Protein AF-A0A6B2LFD6-F1 (afdb_monomer_lite)

pLDDT: mean 88.63, std 10.97, range [34.97, 98.62]

Secondary structure (DSSP, 8-state):
-----EEEEEETTS-EEEEE--TT-BHHHHHHHHHHHH---GGG-EEEETTEEE-GGGTTSBTTTTT--TT-EEEEE-TT-----SEEEEEEE-SGGGG-EEEETTEEEEHHHHHHHHHHHHHHHS-TT-EEEEEEESSSEEES-SS-EE--HHHHHHHHHHHHT----SS--HHHHHHHHHHH-TT--EEEEEESS--TTHHHHHHHHHH-TT-EEEEEEES--HHHHHHHHHHHHHHT--EEEE-THHHH-TT-

Radius of gyration: 18.7 Å; chains: 1; bounding box: 56×37×51 Å

Foldseek 3Di:
DPPFFWEWEAEQLRDIDTHGDDQQQFQLNVLVVCCVVQVQHSLLWFKAFQLRTDDPVRRGPGCVNVVNGTPFYIYTYQQQGDDDDLEEEEEEEQAPQQQDWDDRPHDIDGNLRVVLVSVLSVLVPDDQSHWYWYWYDAVHIDTLDLEIGGSDPVSSVSVSVVSVPRHRDHHAAVLRRLVSVCNSPVPAQEYEYEDQFAHPCLPSLVVSCVVCLRHAYAYEHEVHDPVRLVSSCVSNVSNVHHYGYDDSVVSNDRPD

InterPro domains:
  IPR000626 Ubiquitin-like domain [PF00240] (7-76)
  IPR000626 Ubiquitin-like domain [PS50053] (7-77)
  IPR000626 Ubiquitin-like domain [SM00213] (5-79)
  IPR002035 von Willebrand factor, type A [PF13768] (113-244)
  IPR002035 von Willebrand factor, type A [PS50234] (87-256)
  IPR002035 von Willebrand factor, type A [SM00327] (85-255)
  IPR029071 Ubiquitin-like domain superfamily [SSF54236] (6-77)
  IPR036465 von Willebrand factor A-like domain superfamily [G3DSA:3.40.50.410] (85-253)
  IPR036465 von Willebrand factor A-like domain superfamily [SSF53300] (88-245)

Organism: NCBI:txid1963864

Structure (mmCIF, N/CA/C/O backbone):
data_AF-A0A6B2LFD6-F1
#
_entry.id   AF-A0A6B2LFD6-F1
#
loop_
_atom_site.group_PDB
_atom_site.id
_atom_site.type_symbol
_atom_site.label_atom_id
_atom_site.label_alt_id
_atom_site.label_comp_id
_atom_site.label_asym_id
_atom_site.label_entity_id
_atom_site.label_seq_id
_atom_site.pdbx_PDB_ins_code
_atom_site.Cartn_x
_atom_site.Cartn_y
_atom_site.Cartn_z
_atom_site.occupancy
_atom_site.B_iso_or_equiv
_atom_site.auth_seq_id
_atom_site.auth_comp_id
_atom_site.auth_asym_id
_atom_site.auth_atom_id
_atom_site.pdbx_PDB_model_num
ATOM 1 N N . MET A 1 1 ? -38.800 -5.984 18.201 1.00 41.97 1 MET A N 1
ATOM 2 C CA . MET A 1 1 ? -37.489 -6.343 17.626 1.00 41.97 1 MET A CA 1
ATOM 3 C C . MET A 1 1 ? -36.517 -5.257 18.039 1.00 41.97 1 MET A C 1
ATOM 5 O O . MET A 1 1 ? -36.787 -4.105 17.730 1.00 41.97 1 MET A O 1
ATOM 9 N N . SER A 1 2 ? -35.486 -5.568 18.823 1.00 52.91 2 SER A N 1
ATOM 10 C CA . SER A 1 2 ? -34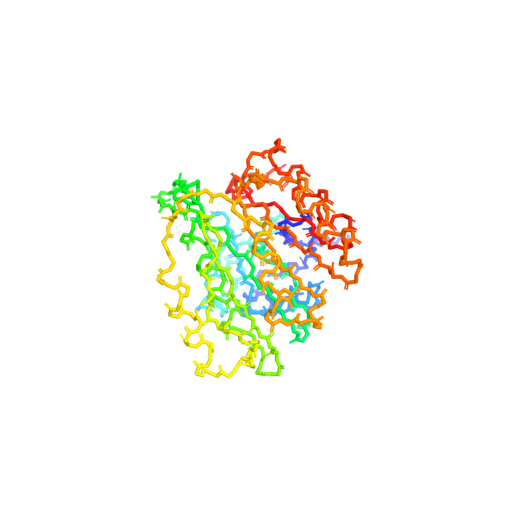.438 -4.587 19.123 1.00 52.91 2 SER A CA 1
ATOM 11 C C . SER A 1 2 ? -33.719 -4.249 17.820 1.00 52.91 2 SER A C 1
ATOM 13 O O . SER A 1 2 ? -33.265 -5.172 17.146 1.00 52.91 2 SER A O 1
ATOM 15 N N . GLU A 1 3 ? -33.642 -2.970 17.445 1.00 59.09 3 GLU A N 1
ATOM 16 C CA . GLU A 1 3 ? -32.763 -2.553 16.350 1.00 59.09 3 GLU A CA 1
ATOM 17 C C . GLU A 1 3 ? -31.349 -3.061 16.650 1.00 59.09 3 GLU A C 1
ATOM 19 O O . GLU A 1 3 ? -30.787 -2.756 17.707 1.00 59.09 3 GLU A O 1
ATOM 24 N N . GLU A 1 4 ? -30.778 -3.853 15.743 1.00 70.06 4 GLU A N 1
ATOM 25 C CA . GLU A 1 4 ? -29.368 -4.207 15.832 1.00 70.06 4 GLU A CA 1
ATOM 26 C C . GLU A 1 4 ? -28.552 -2.916 15.791 1.00 70.06 4 GLU A C 1
ATOM 28 O O . GLU A 1 4 ? -28.560 -2.159 14.817 1.00 70.06 4 GLU A O 1
ATOM 33 N N . SER A 1 5 ? -27.861 -2.637 16.892 1.00 89.31 5 SER A N 1
ATOM 34 C CA . SER A 1 5 ? -26.880 -1.565 16.924 1.00 89.31 5 SER A CA 1
ATOM 35 C C . SER A 1 5 ? -25.693 -2.023 16.085 1.00 89.31 5 SER A C 1
ATOM 37 O O . SER A 1 5 ? -25.133 -3.079 16.358 1.00 89.31 5 SER A O 1
ATOM 39 N N . ILE A 1 6 ? -25.316 -1.252 15.067 1.00 93.69 6 ILE A N 1
ATOM 40 C CA . ILE A 1 6 ? -24.195 -1.563 14.167 1.00 93.69 6 ILE A CA 1
ATOM 41 C C . ILE A 1 6 ? -23.222 -0.392 14.092 1.00 93.69 6 ILE A C 1
ATOM 43 O O . ILE A 1 6 ? -23.628 0.748 14.288 1.00 93.69 6 ILE A O 1
ATOM 47 N N . VAL A 1 7 ? -21.961 -0.652 13.774 1.00 94.56 7 VAL A N 1
ATOM 48 C CA . VAL A 1 7 ? -21.001 0.352 13.293 1.00 94.56 7 VAL A CA 1
ATOM 49 C C . VAL A 1 7 ? -20.585 0.001 11.872 1.00 94.56 7 VAL A C 1
ATOM 51 O O . VAL A 1 7 ? -20.530 -1.174 11.500 1.00 94.56 7 VAL A O 1
ATOM 54 N N . PHE A 1 8 ? -20.321 1.025 11.069 1.00 93.56 8 PHE A N 1
ATOM 55 C CA . PHE A 1 8 ? -19.884 0.873 9.688 1.00 93.56 8 PHE A CA 1
ATOM 56 C C . PHE A 1 8 ? -18.369 1.023 9.628 1.00 93.56 8 PHE A C 1
ATOM 58 O O . PHE A 1 8 ? -17.841 2.050 10.047 1.00 93.56 8 PHE A O 1
ATOM 65 N N . VAL A 1 9 ? -17.672 0.021 9.102 1.00 93.12 9 VAL A N 1
ATOM 66 C CA . VAL A 1 9 ? -16.240 0.112 8.805 1.00 93.12 9 VAL A CA 1
ATOM 67 C C . VAL A 1 9 ? -16.081 0.324 7.306 1.00 93.12 9 VAL A C 1
ATOM 69 O O . VAL A 1 9 ? -16.323 -0.589 6.520 1.00 93.12 9 VAL A O 1
ATOM 72 N N . LYS A 1 10 ? -15.728 1.548 6.914 1.00 88.94 10 LYS A N 1
ATOM 73 C CA . LYS A 1 10 ? -15.579 1.968 5.515 1.00 88.94 10 LYS A CA 1
ATOM 74 C C . LYS A 1 10 ? -14.128 1.807 5.067 1.00 88.94 10 LYS A C 1
ATOM 76 O O . LYS A 1 10 ? -13.224 2.277 5.756 1.00 88.94 10 LYS A O 1
ATOM 81 N N . GLN A 1 11 ? -13.912 1.161 3.927 1.00 84.56 11 GLN A N 1
ATOM 82 C CA . GLN A 1 11 ? -12.595 0.965 3.317 1.00 84.56 11 GLN A CA 1
ATOM 83 C C . GLN A 1 11 ? -12.374 1.921 2.136 1.00 84.56 11 GLN A C 1
ATOM 85 O O . GLN A 1 11 ? -13.305 2.540 1.625 1.00 84.56 11 GLN A O 1
ATOM 90 N N . LEU A 1 12 ? -11.122 2.027 1.683 1.00 75.38 12 LEU A N 1
ATOM 91 C CA . LEU A 1 12 ? -10.718 2.936 0.599 1.00 75.38 12 LEU A CA 1
ATOM 92 C C . LEU A 1 12 ? -11.129 2.486 -0.806 1.00 75.38 12 LEU A C 1
ATOM 94 O O . LEU A 1 12 ? -11.127 3.287 -1.735 1.00 75.38 12 LEU A O 1
ATOM 98 N N . ASP A 1 13 ? -11.483 1.216 -0.968 1.00 72.69 13 ASP A N 1
ATOM 99 C CA . ASP A 1 13 ? -12.055 0.683 -2.207 1.00 72.69 13 ASP A CA 1
ATOM 100 C C . ASP A 1 13 ? -13.575 0.924 -2.314 1.00 72.69 13 ASP A C 1
ATOM 102 O O . ASP A 1 13 ? -14.215 0.458 -3.252 1.00 72.69 13 ASP A O 1
ATOM 106 N N . GLY A 1 14 ? -14.162 1.645 -1.350 1.00 76.44 14 GLY A N 1
ATOM 107 C CA . GLY A 1 14 ? -15.596 1.919 -1.270 1.00 76.44 14 GLY A CA 1
ATOM 108 C C . GLY A 1 14 ? -16.410 0.816 -0.587 1.00 76.44 14 GLY A C 1
ATOM 109 O O . GLY A 1 14 ? -17.601 1.007 -0.331 1.00 76.44 14 GLY A O 1
ATOM 110 N N . SER A 1 15 ? -15.802 -0.322 -0.238 1.00 83.88 15 SER A N 1
ATOM 111 C CA . SER A 1 15 ? -16.498 -1.375 0.501 1.00 83.88 15 SER A CA 1
ATOM 112 C C . SER A 1 15 ? -16.803 -0.946 1.943 1.00 83.88 15 SER A C 1
ATOM 114 O O . SER A 1 15 ? -16.075 -0.173 2.570 1.00 83.88 15 SER A O 1
ATOM 116 N N . THR A 1 16 ? -17.922 -1.438 2.483 1.00 89.19 16 THR A N 1
ATOM 117 C CA . THR A 1 16 ? -18.348 -1.157 3.861 1.00 89.19 16 THR A CA 1
ATOM 118 C C . THR A 1 16 ? -18.698 -2.452 4.581 1.00 89.19 16 THR A C 1
ATOM 120 O O . THR A 1 16 ? -19.648 -3.141 4.210 1.00 89.19 16 THR A O 1
ATOM 123 N N . ALA A 1 17 ? -17.965 -2.749 5.649 1.00 91.81 17 ALA A N 1
ATOM 124 C CA . ALA A 1 17 ? -18.254 -3.840 6.567 1.00 91.81 17 ALA A CA 1
ATOM 125 C C . ALA A 1 17 ? -19.233 -3.370 7.658 1.00 91.81 17 ALA A C 1
ATOM 127 O O . ALA A 1 17 ? -19.099 -2.274 8.209 1.00 91.81 17 ALA A O 1
ATOM 128 N N . LYS A 1 18 ? -20.243 -4.191 7.965 1.00 94.56 18 LYS A N 1
ATOM 129 C CA . LYS A 1 18 ? -21.224 -3.921 9.028 1.00 94.56 18 LYS A CA 1
ATOM 130 C C . LYS A 1 18 ? -20.878 -4.781 10.235 1.00 94.56 18 LYS A C 1
ATOM 132 O O . LYS A 1 18 ? -20.889 -6.007 10.143 1.00 94.56 18 LYS A O 1
ATOM 137 N N . ILE A 1 19 ? -20.590 -4.140 11.362 1.00 94.69 19 ILE A N 1
ATOM 138 C CA . ILE A 1 19 ? -20.171 -4.827 12.585 1.00 94.69 19 ILE A CA 1
ATOM 139 C C . ILE A 1 19 ? -21.199 -4.588 13.680 1.00 94.69 19 ILE A C 1
ATOM 141 O O . ILE A 1 19 ? -21.556 -3.444 13.961 1.00 94.69 19 ILE A O 1
ATOM 145 N N . SER A 1 20 ? -21.664 -5.666 14.314 1.00 93.88 20 SER A N 1
ATOM 146 C CA . SER A 1 20 ? -22.556 -5.589 15.470 1.00 93.88 20 SER A CA 1
ATOM 147 C C . SER A 1 20 ? -21.893 -4.807 16.602 1.00 93.88 20 SER A C 1
ATOM 149 O O . SER A 1 20 ? -20.792 -5.121 17.052 1.00 93.88 20 SER A O 1
ATOM 151 N N . TYR A 1 21 ? -22.578 -3.774 17.072 1.00 93.00 21 TYR A N 1
ATOM 152 C CA . TYR A 1 21 ? -22.107 -2.882 18.114 1.00 93.00 21 TYR A CA 1
ATOM 153 C C . TYR A 1 21 ? -22.510 -3.384 19.496 1.00 93.00 21 TYR A C 1
ATOM 155 O O . TYR A 1 21 ? -23.669 -3.701 19.764 1.00 93.00 21 TYR A O 1
ATOM 163 N N . SER A 1 22 ? -21.552 -3.331 20.414 1.00 92.94 22 SER A N 1
ATOM 164 C CA . SER A 1 22 ? -21.788 -3.400 21.850 1.00 92.94 22 SER A CA 1
ATOM 165 C C . SER A 1 22 ? -20.949 -2.327 22.527 1.00 92.94 22 SER A C 1
ATOM 167 O O . SER A 1 22 ? -19.755 -2.217 22.257 1.00 92.94 22 SER A O 1
ATOM 169 N N . ALA A 1 23 ? -21.543 -1.573 23.454 1.00 92.00 23 ALA A N 1
ATOM 170 C CA . ALA A 1 23 ? -20.835 -0.541 24.215 1.00 92.00 23 ALA A CA 1
ATOM 171 C C . ALA A 1 23 ? -19.597 -1.088 24.953 1.00 92.00 23 ALA A C 1
ATOM 173 O O . ALA A 1 23 ? -18.636 -0.355 25.164 1.00 92.00 23 ALA A O 1
ATOM 174 N N . LYS A 1 24 ? -19.617 -2.381 25.317 1.00 95.06 24 LYS A N 1
ATOM 175 C CA . LYS A 1 24 ? -18.530 -3.084 26.017 1.00 95.06 24 LYS A CA 1
ATOM 176 C C . LYS A 1 24 ? -17.511 -3.744 25.082 1.00 95.06 24 LYS A C 1
ATOM 178 O O . LYS A 1 24 ? -16.505 -4.243 25.575 1.00 95.06 24 LYS A O 1
ATOM 183 N N . MET A 1 25 ? -17.764 -3.791 23.770 1.00 95.50 25 MET A N 1
ATOM 184 C CA . MET A 1 25 ? -16.807 -4.339 22.803 1.00 95.50 25 MET A CA 1
ATOM 185 C C . MET A 1 25 ? -15.501 -3.549 22.904 1.00 95.50 25 MET A C 1
ATOM 187 O O . MET A 1 25 ? -15.533 -2.320 22.896 1.00 95.50 25 MET A O 1
ATOM 191 N N . THR A 1 26 ? -14.367 -4.237 23.021 1.00 97.38 26 THR A N 1
ATOM 192 C CA . THR A 1 26 ? -13.048 -3.590 23.029 1.00 97.38 26 THR A CA 1
ATOM 193 C C . THR A 1 26 ? -12.561 -3.318 21.612 1.00 97.38 26 THR A C 1
ATOM 195 O O . THR A 1 26 ? -12.991 -3.983 20.666 1.00 97.38 26 THR A O 1
ATOM 198 N N . VAL A 1 27 ? -11.624 -2.384 21.452 1.00 96.31 27 VAL A N 1
ATOM 199 C CA . VAL A 1 27 ? -10.960 -2.134 20.163 1.00 96.31 27 VAL A CA 1
ATOM 200 C C . VAL A 1 27 ? -10.278 -3.395 19.631 1.00 96.31 27 VAL A C 1
ATOM 202 O O . VAL A 1 27 ? -10.395 -3.679 18.444 1.00 96.31 27 VAL A O 1
ATOM 205 N N . ALA A 1 28 ? -9.624 -4.186 20.485 1.00 95.94 28 ALA A N 1
ATOM 206 C CA . ALA A 1 28 ? -9.031 -5.462 20.077 1.00 95.94 28 ALA A CA 1
ATOM 207 C C . ALA A 1 28 ? -10.086 -6.432 19.512 1.00 95.94 28 ALA A C 1
ATOM 209 O O . ALA A 1 28 ? -9.866 -7.072 18.487 1.00 95.94 28 ALA A O 1
ATOM 210 N N . THR A 1 29 ? -11.272 -6.482 20.127 1.00 96.12 29 THR A N 1
ATOM 211 C CA . THR A 1 29 ? -12.378 -7.315 19.630 1.00 96.12 29 THR A CA 1
ATOM 212 C C . THR A 1 29 ? -12.899 -6.794 18.292 1.00 96.12 29 THR A C 1
ATOM 214 O O . THR A 1 29 ? -13.082 -7.577 17.365 1.00 96.12 29 THR A O 1
ATOM 217 N N . LEU A 1 30 ? -13.094 -5.475 18.163 1.00 96.12 30 LEU A N 1
ATOM 218 C CA . LEU A 1 30 ? -13.489 -4.839 16.904 1.00 96.12 30 LEU A CA 1
ATOM 219 C C . LEU A 1 30 ? -12.500 -5.180 15.779 1.00 96.12 30 LEU A C 1
ATOM 221 O O . LEU A 1 30 ? -12.926 -5.585 14.702 1.00 96.12 30 LEU A O 1
ATOM 225 N N . ARG A 1 31 ? -11.192 -5.067 16.040 1.00 94.81 31 ARG A N 1
ATOM 226 C CA . ARG A 1 31 ? -10.130 -5.401 15.080 1.00 94.81 31 ARG A CA 1
ATOM 227 C C . ARG A 1 31 ? -10.166 -6.869 14.665 1.00 94.81 31 ARG A C 1
ATOM 229 O O . ARG A 1 31 ? -10.047 -7.160 13.478 1.00 94.81 31 ARG A O 1
ATOM 236 N N . GLY A 1 32 ? -10.402 -7.783 15.606 1.00 95.19 32 GLY A N 1
ATOM 237 C CA . GLY A 1 32 ? -10.593 -9.203 15.300 1.00 95.19 32 GLY A CA 1
ATOM 238 C C . GLY A 1 32 ? -11.808 -9.467 14.406 1.00 95.19 32 GLY A C 1
ATOM 239 O O . GLY A 1 32 ? -11.721 -10.250 13.466 1.00 95.19 32 GLY A O 1
ATOM 240 N N . VAL A 1 33 ? -12.926 -8.766 14.624 1.00 95.88 33 VAL A N 1
ATOM 241 C CA . VAL A 1 33 ? -14.098 -8.875 13.736 1.00 95.88 33 VAL A CA 1
ATOM 242 C C . VAL A 1 33 ? -13.800 -8.297 12.347 1.00 95.88 33 VAL A C 1
ATOM 244 O O . VAL A 1 33 ? -14.178 -8.893 11.341 1.00 95.88 33 VAL A O 1
ATOM 247 N N . ILE A 1 34 ? -13.090 -7.167 12.267 1.00 93.62 34 ILE A N 1
ATOM 248 C CA . ILE A 1 34 ? -12.649 -6.586 10.988 1.00 93.62 34 ILE A CA 1
ATOM 249 C C . ILE A 1 34 ? -11.732 -7.556 10.244 1.00 93.62 34 ILE A C 1
ATOM 251 O O . ILE A 1 34 ? -11.894 -7.736 9.041 1.00 93.62 34 ILE A O 1
ATOM 255 N N . GLU A 1 35 ? -10.799 -8.204 10.938 1.00 91.69 35 GLU A N 1
ATOM 256 C CA . GLU A 1 35 ? -9.894 -9.196 10.354 1.00 91.69 35 GLU A CA 1
ATOM 257 C C . GLU A 1 35 ? -10.684 -10.368 9.772 1.00 91.69 35 GLU A C 1
ATOM 259 O O . GLU A 1 35 ? -10.481 -10.720 8.619 1.00 91.69 35 GLU A O 1
ATOM 264 N N . GLN A 1 36 ? -11.662 -10.899 10.506 1.00 91.38 36 GLN A N 1
ATOM 265 C CA . GLN A 1 36 ? -12.518 -11.985 10.017 1.00 91.38 36 GLN A CA 1
ATOM 266 C C . GLN A 1 36 ? -13.336 -11.600 8.776 1.00 91.38 36 GLN A C 1
ATOM 268 O O . GLN A 1 36 ? -13.602 -12.451 7.932 1.00 91.38 36 GLN A O 1
ATOM 273 N N . GLN A 1 37 ? -13.758 -10.336 8.659 1.00 90.62 37 GLN A N 1
ATOM 274 C CA . GLN A 1 37 ? -14.588 -9.878 7.538 1.00 90.62 37 GLN A CA 1
ATOM 275 C C . GLN A 1 37 ? -13.778 -9.385 6.330 1.00 90.62 37 GLN A C 1
ATOM 277 O O . GLN A 1 37 ? -14.253 -9.483 5.202 1.00 90.62 37 GLN A O 1
ATOM 282 N N . THR A 1 38 ? -12.582 -8.834 6.546 1.00 85.31 38 THR A N 1
ATOM 283 C CA . THR A 1 38 ? -11.771 -8.179 5.497 1.00 85.31 38 THR A CA 1
ATOM 284 C C . THR A 1 38 ? -10.478 -8.929 5.168 1.00 85.31 38 THR A C 1
ATOM 286 O O . THR A 1 38 ? -9.826 -8.629 4.167 1.00 85.31 38 THR A O 1
ATOM 289 N N . ASN A 1 39 ? -10.099 -9.901 6.005 1.00 84.00 39 ASN A N 1
ATOM 290 C CA . ASN A 1 39 ? -8.811 -10.598 6.009 1.00 84.00 39 ASN A CA 1
ATOM 291 C C . ASN A 1 39 ? -7.593 -9.666 6.140 1.00 84.00 39 ASN A C 1
ATOM 293 O O . ASN A 1 39 ? -6.483 -10.037 5.762 1.00 84.00 39 ASN A O 1
ATOM 297 N N . ILE A 1 40 ? -7.782 -8.449 6.663 1.00 83.88 40 ILE A N 1
ATOM 298 C CA . ILE A 1 40 ? -6.686 -7.526 6.971 1.00 83.88 40 ILE A CA 1
ATOM 299 C C . ILE A 1 40 ? -6.201 -7.827 8.396 1.00 83.88 40 ILE A C 1
ATOM 301 O O . ILE A 1 40 ? -6.983 -7.636 9.336 1.00 83.88 40 ILE A O 1
ATOM 305 N N . PRO A 1 41 ? -4.934 -8.250 8.584 1.00 84.94 41 PRO A N 1
ATOM 306 C CA . PRO A 1 41 ? -4.398 -8.556 9.906 1.00 84.94 41 PRO A CA 1
ATOM 307 C C . PRO A 1 41 ? -4.533 -7.381 10.871 1.00 84.94 41 PRO A C 1
ATOM 309 O O . PRO A 1 41 ? -4.369 -6.231 10.465 1.00 84.94 41 PRO A O 1
ATOM 312 N N . GLN A 1 42 ? -4.780 -7.641 12.156 1.00 88.00 42 GLN A N 1
ATOM 313 C CA . GLN A 1 42 ? -5.078 -6.574 13.129 1.00 88.00 42 GLN A CA 1
ATOM 314 C C . GLN A 1 42 ? -3.990 -5.495 13.232 1.00 88.00 42 GLN A C 1
ATOM 316 O O . GLN A 1 42 ? -4.333 -4.318 13.346 1.00 88.00 42 GLN A O 1
ATOM 321 N N . GLY A 1 43 ? -2.710 -5.873 13.138 1.00 82.00 43 GLY A N 1
ATOM 322 C CA . GLY A 1 43 ? -1.576 -4.933 13.133 1.00 82.00 43 GLY A CA 1
ATOM 323 C C . GLY A 1 43 ? -1.449 -4.113 11.841 1.00 82.00 43 GLY A C 1
ATOM 324 O O . GLY A 1 43 ? -0.838 -3.050 11.826 1.00 82.00 43 GLY A O 1
ATOM 325 N N . CYS A 1 44 ? -2.081 -4.561 10.752 1.00 79.88 44 CYS A N 1
ATOM 326 C CA . CYS A 1 44 ? -2.193 -3.810 9.499 1.00 79.88 44 CYS A CA 1
ATOM 327 C C . CYS A 1 44 ? -3.433 -2.906 9.459 1.00 79.88 44 CYS A C 1
ATOM 329 O O . CYS A 1 44 ? -3.614 -2.159 8.499 1.00 79.88 44 CYS A O 1
ATOM 331 N N . GLN A 1 45 ? -4.320 -2.982 10.455 1.00 87.12 45 GLN A N 1
ATOM 332 C CA . GLN A 1 45 ? -5.542 -2.189 10.458 1.00 87.12 45 GLN A CA 1
ATOM 333 C C . GLN A 1 45 ? -5.268 -0.791 11.009 1.00 87.12 45 GLN A C 1
ATOM 335 O O . GLN A 1 45 ? -5.034 -0.600 12.203 1.00 87.12 45 GLN A O 1
ATOM 340 N N . ARG A 1 46 ? -5.388 0.230 10.168 1.00 87.88 46 ARG A N 1
ATOM 341 C CA . ARG A 1 46 ? -5.392 1.614 10.632 1.00 87.88 46 ARG A CA 1
ATOM 342 C C . ARG A 1 46 ? -6.819 2.132 10.718 1.00 87.88 46 ARG A C 1
ATOM 344 O O . ARG A 1 46 ? -7.422 2.484 9.709 1.00 87.88 46 ARG A O 1
ATOM 351 N N . LEU A 1 47 ? -7.359 2.169 11.933 1.00 91.06 47 LEU A N 1
ATOM 352 C CA . LEU A 1 47 ? -8.721 2.631 12.187 1.00 91.06 47 LEU A CA 1
ATOM 353 C C . LEU A 1 47 ? -8.724 4.121 12.516 1.00 91.06 47 LEU A C 1
ATOM 355 O O . LEU A 1 47 ? -7.977 4.566 13.383 1.00 91.06 47 LEU A O 1
ATOM 359 N N . VAL A 1 48 ? -9.585 4.885 11.850 1.00 89.06 48 VAL A N 1
ATOM 360 C CA . VAL A 1 48 ? -9.763 6.321 12.074 1.00 89.06 48 VAL A CA 1
ATOM 361 C C . VAL A 1 48 ? -11.233 6.607 12.354 1.00 89.06 48 VAL A C 1
ATOM 363 O O . VAL A 1 48 ? -12.112 6.257 11.569 1.00 89.06 48 VAL A O 1
ATOM 366 N N . TYR A 1 49 ? -11.512 7.268 13.472 1.00 89.69 49 TYR A N 1
ATOM 367 C CA . TYR A 1 49 ? -12.849 7.678 13.878 1.00 89.69 49 TYR A CA 1
ATOM 368 C C . TYR A 1 49 ? -12.863 9.175 14.192 1.00 89.69 49 TYR A C 1
ATOM 370 O O . TYR A 1 49 ? -12.050 9.659 14.975 1.00 89.69 49 TYR A O 1
ATOM 378 N N . ARG A 1 50 ? -13.779 9.928 13.561 1.00 84.81 50 ARG A N 1
ATOM 379 C CA . ARG A 1 50 ? -13.873 11.402 13.678 1.00 84.81 50 ARG A CA 1
ATOM 380 C C . ARG A 1 50 ? -12.530 12.113 13.429 1.00 84.81 50 ARG A C 1
ATOM 382 O O . ARG A 1 50 ? -12.160 13.035 14.151 1.00 84.81 50 ARG A O 1
ATOM 389 N N . GLY A 1 51 ? -11.779 11.642 12.432 1.00 78.94 51 GLY A N 1
ATOM 390 C CA . GLY A 1 51 ? -10.453 12.166 12.093 1.00 78.94 51 GLY A CA 1
ATOM 391 C C . GLY A 1 51 ? -9.336 11.829 13.089 1.00 78.94 51 GLY A C 1
ATOM 392 O O . GLY A 1 51 ? -8.211 12.287 12.902 1.00 78.94 51 GLY A O 1
ATOM 393 N N . GLN A 1 52 ? -9.615 11.040 14.132 1.00 83.62 52 GLN A N 1
ATOM 394 C CA . GLN A 1 52 ? -8.624 10.575 15.099 1.00 83.62 52 GLN A CA 1
ATOM 395 C C . GLN A 1 52 ? -8.315 9.099 14.876 1.00 83.62 52 GLN A C 1
ATOM 397 O O . GLN A 1 52 ? -9.216 8.272 14.743 1.00 83.62 52 GLN A O 1
ATOM 402 N N . GLU A 1 53 ? -7.030 8.774 14.811 1.00 87.62 53 GLU A N 1
ATOM 403 C CA . GLU A 1 53 ? -6.577 7.391 14.726 1.00 87.62 53 GLU A CA 1
ATOM 404 C C . GLU A 1 53 ? -6.825 6.673 16.056 1.00 87.62 53 GLU A C 1
ATOM 406 O O . GLU A 1 53 ? -6.556 7.226 17.120 1.00 87.62 53 GLU A O 1
ATOM 411 N N . ILE A 1 54 ? -7.348 5.449 15.984 1.00 92.31 54 ILE A N 1
ATOM 412 C CA . ILE A 1 54 ? -7.489 4.556 17.132 1.00 92.31 54 ILE A CA 1
ATOM 413 C C . ILE A 1 54 ? -6.196 3.746 17.229 1.00 92.31 54 ILE A C 1
ATOM 415 O O . ILE A 1 54 ? -5.996 2.780 16.485 1.00 92.31 54 ILE A O 1
ATOM 419 N N . GLU A 1 55 ? -5.314 4.157 18.132 1.00 89.62 55 GLU A N 1
ATOM 420 C CA . GLU A 1 55 ? -3.981 3.578 18.288 1.00 89.62 55 GLU A CA 1
ATOM 421 C C . GLU A 1 55 ? -4.028 2.135 18.815 1.00 89.62 55 GLU A C 1
ATOM 423 O O . GLU A 1 55 ? -4.967 1.722 19.498 1.00 89.62 55 GLU A O 1
ATOM 428 N N . GLU A 1 56 ? -2.979 1.352 18.544 1.00 86.25 56 GLU A N 1
ATOM 429 C CA . GLU A 1 56 ? -2.854 -0.021 19.063 1.00 86.25 56 GLU A CA 1
ATOM 430 C C . GLU A 1 56 ? -2.845 -0.068 20.600 1.00 86.25 56 GLU A C 1
ATOM 432 O O . GLU A 1 56 ? -3.441 -0.963 21.203 1.00 86.25 56 GLU A O 1
ATOM 437 N N . SER A 1 57 ? -2.255 0.945 21.245 1.00 90.00 57 SER A N 1
ATOM 438 C CA . SER A 1 57 ? -2.222 1.114 22.707 1.00 90.00 57 SER A CA 1
ATOM 439 C C . SER A 1 57 ? -3.626 1.164 23.337 1.00 90.00 57 SER A C 1
ATOM 441 O O . SER A 1 57 ? -3.816 0.781 24.495 1.00 90.00 57 SER A O 1
ATOM 443 N N . GLN A 1 58 ? -4.635 1.566 22.557 1.00 94.62 58 GLN A N 1
ATOM 444 C CA . GLN A 1 58 ? -6.037 1.666 22.960 1.00 94.62 58 GLN A CA 1
ATOM 445 C C . GLN A 1 58 ? -6.807 0.345 22.807 1.00 94.62 58 GLN A C 1
ATOM 447 O O . GLN A 1 58 ? -8.011 0.316 23.053 1.00 94.62 58 GLN A O 1
ATOM 452 N N . GLY A 1 59 ? -6.144 -0.763 22.451 1.00 93.38 59 GLY A N 1
ATOM 453 C CA . GLY A 1 59 ? -6.767 -2.075 22.224 1.00 93.38 59 GLY A CA 1
ATOM 454 C C . GLY A 1 59 ? -7.672 -2.572 23.363 1.00 93.38 59 GLY A C 1
ATOM 455 O O . GLY A 1 59 ? -8.673 -3.246 23.114 1.00 93.38 59 GLY A O 1
ATOM 456 N N . HIS A 1 60 ? -7.348 -2.204 24.605 1.00 95.31 60 HIS A N 1
ATOM 457 C CA . HIS A 1 60 ? -8.088 -2.572 25.814 1.00 95.31 60 HIS A CA 1
ATOM 458 C C . HIS A 1 60 ? -9.331 -1.704 26.077 1.00 95.31 60 HIS A C 1
ATOM 460 O O . HIS A 1 60 ? -10.201 -2.106 26.851 1.00 95.31 60 HIS A O 1
ATOM 466 N N . LEU A 1 61 ? -9.428 -0.522 25.460 1.00 97.31 61 LEU A N 1
ATOM 467 C CA . LEU A 1 61 ? -10.554 0.387 25.649 1.00 97.31 61 LEU A CA 1
ATOM 468 C C . LEU A 1 61 ? -11.794 -0.138 24.926 1.00 97.31 61 LEU A C 1
ATOM 470 O O . LEU A 1 61 ? -11.721 -0.701 23.832 1.00 97.31 61 LEU A O 1
ATOM 474 N N . SER A 1 62 ? -12.950 0.067 25.549 1.00 97.06 62 SER A N 1
ATOM 475 C CA . SER A 1 62 ? -14.251 -0.211 24.946 1.00 97.06 62 SER A CA 1
ATOM 476 C C . SER A 1 62 ? -14.661 0.864 23.938 1.00 97.06 62 SER A C 1
ATOM 478 O O . SER A 1 62 ? -14.242 2.020 24.034 1.00 97.06 62 SER A O 1
ATOM 480 N N . LEU A 1 63 ? -15.544 0.510 23.001 1.00 95.62 63 LEU A N 1
ATOM 481 C CA . LEU A 1 63 ? -16.102 1.454 22.029 1.00 95.62 63 LEU A CA 1
ATOM 482 C C . LEU A 1 63 ? -16.749 2.664 22.718 1.00 95.62 63 LEU A C 1
ATOM 484 O O . LEU A 1 63 ? -16.544 3.798 22.289 1.00 95.62 63 LEU A O 1
ATOM 488 N N . ALA A 1 64 ? -17.468 2.446 23.825 1.00 94.56 64 ALA A N 1
ATOM 489 C CA . ALA A 1 64 ? -18.083 3.533 24.582 1.00 94.56 64 ALA A CA 1
ATOM 490 C C . ALA A 1 64 ? -17.048 4.473 25.225 1.00 94.56 64 ALA A C 1
ATOM 492 O O . ALA A 1 64 ? -17.238 5.686 25.191 1.00 94.56 64 ALA A O 1
ATOM 493 N N . GLN A 1 65 ? -15.932 3.949 25.748 1.00 96.38 65 GLN A N 1
ATOM 494 C CA . GLN A 1 65 ? -14.844 4.775 26.301 1.00 96.38 65 GLN A CA 1
ATOM 495 C C . GLN A 1 65 ? -14.173 5.661 25.241 1.00 96.38 65 GLN A C 1
ATOM 497 O O . GLN A 1 65 ? -13.653 6.722 25.574 1.00 96.38 65 GLN A O 1
ATOM 502 N N . LEU A 1 66 ? -14.223 5.259 23.969 1.00 93.50 66 LEU A N 1
ATOM 503 C CA . LEU A 1 66 ? -13.754 6.052 22.828 1.00 93.50 66 LEU A CA 1
ATOM 504 C C . LEU A 1 66 ? -14.847 6.929 22.199 1.00 93.50 66 LEU A C 1
ATOM 506 O O . LEU A 1 66 ? -14.625 7.540 21.155 1.00 93.50 66 LEU A O 1
ATOM 510 N N . ASN A 1 67 ? -16.036 7.005 22.807 1.00 94.31 67 ASN A N 1
ATOM 511 C CA . ASN A 1 67 ? -17.199 7.713 22.264 1.00 94.31 67 ASN A CA 1
ATOM 512 C C . ASN A 1 67 ? -17.603 7.239 20.851 1.00 94.31 67 ASN A C 1
ATOM 514 O O . ASN A 1 67 ? -18.148 8.004 20.042 1.00 94.31 67 ASN A O 1
ATOM 518 N N . ILE A 1 68 ? -17.335 5.969 20.538 1.00 93.94 68 ILE A N 1
ATOM 519 C CA . ILE A 1 68 ? -17.848 5.294 19.349 1.00 93.94 68 ILE A CA 1
ATOM 520 C C . ILE A 1 68 ? -19.285 4.883 19.659 1.00 93.94 68 ILE A C 1
ATOM 522 O O . ILE A 1 68 ? -19.557 4.114 20.586 1.00 93.94 68 ILE A O 1
ATOM 526 N N . VAL A 1 69 ? -20.213 5.439 18.888 1.00 92.56 69 VAL A N 1
ATOM 527 C CA . VAL A 1 69 ? -21.658 5.266 19.066 1.00 92.56 69 VAL A CA 1
ATOM 528 C C . VAL A 1 69 ? -22.231 4.363 17.971 1.00 92.56 69 VAL A C 1
ATOM 530 O O . VAL A 1 69 ? -21.635 4.266 16.897 1.00 92.56 69 VAL A O 1
ATOM 533 N N . PRO A 1 70 ? -23.392 3.724 18.193 1.00 93.00 70 PRO A N 1
ATOM 534 C CA . PRO A 1 70 ? -24.093 3.018 17.129 1.00 93.00 70 PRO A CA 1
ATOM 535 C C . PRO A 1 70 ? -24.342 3.913 15.909 1.00 93.00 70 PRO A C 1
ATOM 537 O O . PRO A 1 70 ? -24.515 5.126 16.028 1.00 93.00 70 PRO A O 1
ATOM 540 N N . LYS A 1 71 ? -24.423 3.283 14.739 1.00 91.06 71 LYS A N 1
ATOM 541 C CA . LYS A 1 71 ? -24.678 3.877 13.421 1.00 91.06 71 LYS A CA 1
ATOM 542 C C . LYS A 1 71 ? -23.604 4.885 12.971 1.00 91.06 71 LYS A C 1
ATOM 544 O O . LYS A 1 71 ? -23.846 5.654 12.046 1.00 91.06 71 LYS A O 1
ATOM 549 N N . CYS A 1 72 ? -22.416 4.882 13.585 1.00 90.50 72 CYS A N 1
ATOM 550 C CA . CYS A 1 72 ? -21.288 5.711 13.158 1.00 90.50 72 CYS A CA 1
ATOM 551 C C . CYS A 1 72 ? -20.421 5.026 12.085 1.00 90.50 72 CYS A C 1
ATOM 553 O O . CYS A 1 72 ? -20.508 3.812 11.887 1.00 90.50 72 CYS A O 1
ATOM 555 N N . SER A 1 73 ? -19.569 5.813 11.417 1.00 90.81 73 SER A N 1
ATOM 556 C CA . SER A 1 73 ? -18.554 5.312 10.481 1.00 90.81 73 SER A CA 1
ATOM 557 C C . SER A 1 73 ? -17.158 5.374 11.101 1.00 90.81 73 SER A C 1
ATOM 559 O O . SER A 1 73 ? -16.743 6.422 11.598 1.00 90.81 73 SER A O 1
ATOM 561 N N . ILE A 1 74 ? -16.442 4.255 11.045 1.00 91.44 74 ILE A N 1
ATOM 562 C CA . ILE A 1 74 ? -15.008 4.119 11.303 1.00 91.44 74 ILE A CA 1
ATOM 563 C C . ILE A 1 74 ? -14.352 3.855 9.949 1.00 91.44 74 ILE A C 1
ATOM 565 O O . ILE A 1 74 ? -14.837 3.035 9.175 1.00 91.44 74 ILE A O 1
ATOM 569 N N . TYR A 1 75 ? -13.255 4.532 9.650 1.00 89.19 75 TYR A N 1
ATOM 570 C CA . TYR A 1 75 ? -12.524 4.339 8.404 1.00 89.19 75 TYR A CA 1
ATOM 571 C C . TYR A 1 75 ? -11.359 3.388 8.635 1.00 89.19 75 TYR A C 1
ATOM 573 O O . TYR A 1 75 ? -10.557 3.604 9.542 1.00 89.19 75 TYR A O 1
ATOM 581 N N . LEU A 1 76 ? -11.270 2.344 7.818 1.00 88.69 76 LEU A N 1
ATOM 582 C CA . LEU A 1 76 ? -10.117 1.460 7.742 1.00 88.69 76 LEU A CA 1
ATOM 583 C C . LEU A 1 76 ? -9.226 1.942 6.598 1.00 88.69 76 LEU A C 1
ATOM 585 O O . LEU A 1 76 ? -9.525 1.740 5.420 1.00 88.69 76 LEU A O 1
ATOM 589 N N . ILE A 1 77 ? -8.138 2.612 6.961 1.00 84.56 77 ILE A N 1
ATOM 590 C CA . ILE A 1 77 ? -7.139 3.078 6.009 1.00 84.56 77 ILE A CA 1
ATOM 591 C C . ILE A 1 77 ? -6.228 1.911 5.664 1.00 84.56 77 ILE A C 1
ATOM 593 O O . ILE A 1 77 ? -5.559 1.353 6.528 1.00 84.56 77 ILE A O 1
ATOM 597 N N . ASN A 1 78 ? -6.225 1.540 4.388 1.00 83.19 78 ASN A N 1
ATOM 598 C CA . ASN A 1 78 ? -5.328 0.529 3.859 1.00 83.19 78 ASN A CA 1
ATOM 599 C C . ASN A 1 78 ? -4.938 0.898 2.425 1.00 83.19 78 ASN A C 1
ATOM 601 O O . ASN A 1 78 ? -5.659 0.587 1.475 1.00 83.19 78 ASN A O 1
ATOM 605 N N . LEU A 1 79 ? -3.810 1.601 2.275 1.00 84.81 79 LEU A N 1
ATOM 606 C CA . LEU A 1 79 ? -3.390 2.141 0.979 1.00 84.81 79 LEU A CA 1
ATOM 607 C C . LEU A 1 79 ? -3.080 1.056 -0.045 1.00 84.81 79 LEU A C 1
ATOM 609 O O . LEU A 1 79 ? -3.295 1.284 -1.225 1.00 84.81 79 LEU A O 1
ATOM 613 N N . PHE A 1 80 ? -2.616 -0.117 0.370 1.00 84.19 80 PHE A N 1
ATOM 614 C CA . PHE A 1 80 ? -2.290 -1.191 -0.569 1.00 84.19 80 PHE A CA 1
ATOM 615 C C . PHE A 1 80 ? -3.388 -2.262 -0.627 1.00 84.19 80 PHE A C 1
ATOM 617 O O . PHE A 1 80 ? -3.319 -3.174 -1.440 1.00 84.19 80 PHE A O 1
ATOM 624 N N . GLY A 1 81 ? -4.451 -2.128 0.170 1.00 79.81 81 GLY A N 1
ATOM 625 C CA . GLY A 1 81 ? -5.487 -3.148 0.283 1.00 79.81 81 GLY A CA 1
ATOM 626 C C . GLY A 1 81 ? -4.974 -4.436 0.919 1.00 79.81 81 GLY A C 1
ATOM 627 O O . GLY A 1 81 ? -3.930 -4.468 1.575 1.00 79.81 81 GLY A O 1
ATOM 628 N N . SER A 1 82 ? -5.748 -5.505 0.791 1.00 76.25 82 SER A N 1
ATOM 629 C CA . SER A 1 82 ? -5.337 -6.801 1.319 1.00 76.25 82 SER A CA 1
ATOM 630 C C . SER A 1 82 ? -4.268 -7.413 0.411 1.00 76.25 82 SER A C 1
ATOM 632 O O . SER A 1 82 ? -4.507 -7.623 -0.777 1.00 76.25 82 SER A O 1
ATOM 634 N N . VAL A 1 83 ? -3.084 -7.654 0.978 1.00 83.25 83 VAL A N 1
ATOM 635 C CA . VAL A 1 83 ? -1.912 -8.193 0.275 1.00 83.25 83 VAL A CA 1
ATOM 636 C C . VAL A 1 83 ? -1.742 -9.661 0.645 1.00 83.25 83 VAL A C 1
ATOM 638 O O . VAL A 1 83 ? -1.164 -9.999 1.687 1.00 83.25 83 VAL A O 1
ATOM 641 N N . PHE A 1 84 ? -2.268 -10.548 -0.194 1.00 79.25 84 PHE A N 1
ATOM 642 C CA . PHE A 1 84 ? -2.345 -11.978 0.113 1.00 79.25 84 PHE A CA 1
ATOM 643 C C . PHE A 1 84 ? -1.177 -12.769 -0.455 1.00 79.25 84 PHE A C 1
ATOM 645 O O . PHE A 1 84 ? -0.772 -13.762 0.139 1.00 79.25 84 PHE A O 1
ATOM 652 N N . GLU A 1 85 ? -0.577 -12.283 -1.529 1.00 89.12 85 GLU A N 1
ATOM 653 C CA . GLU A 1 85 ? 0.428 -12.982 -2.306 1.00 89.12 85 GLU A CA 1
ATOM 654 C C . GLU A 1 85 ? 1.693 -13.267 -1.494 1.00 89.12 85 GLU A C 1
ATOM 656 O O . GLU A 1 85 ? 2.096 -12.492 -0.616 1.00 89.12 85 GLU A O 1
ATOM 661 N N . GLU A 1 86 ? 2.315 -14.409 -1.787 1.00 91.69 86 GLU A N 1
ATOM 662 C CA . GLU A 1 86 ? 3.581 -14.820 -1.174 1.00 91.69 86 GLU A CA 1
ATOM 663 C C . GLU A 1 86 ? 4.738 -13.933 -1.637 1.00 91.69 86 GLU A C 1
ATOM 665 O O . GLU A 1 86 ? 5.650 -13.668 -0.863 1.00 91.69 86 GLU A O 1
ATOM 670 N N . LYS A 1 87 ? 4.697 -13.452 -2.885 1.00 94.88 87 LYS A N 1
ATOM 671 C CA . LYS A 1 87 ? 5.709 -12.573 -3.481 1.00 94.88 87 LYS A CA 1
ATOM 672 C C . LYS A 1 87 ? 5.074 -11.269 -3.922 1.00 94.88 87 LYS A C 1
ATOM 674 O O . LYS A 1 87 ? 4.153 -11.283 -4.737 1.00 94.88 87 LYS A O 1
ATOM 679 N N . VAL A 1 88 ? 5.580 -10.155 -3.404 1.00 94.00 88 VAL A N 1
ATOM 680 C CA . VAL A 1 88 ? 4.955 -8.845 -3.591 1.00 94.00 88 VAL A CA 1
ATOM 681 C C . VAL A 1 88 ? 5.985 -7.793 -3.984 1.00 94.00 88 VAL A C 1
ATOM 683 O O . VAL A 1 88 ? 7.030 -7.651 -3.350 1.00 94.00 88 VAL A O 1
ATOM 686 N N . HIS A 1 89 ? 5.667 -7.006 -5.009 1.00 97.81 89 HIS A N 1
ATOM 687 C CA . HIS A 1 89 ? 6.486 -5.881 -5.455 1.00 97.81 89 HIS A CA 1
ATOM 688 C C . HIS A 1 89 ? 5.728 -4.573 -5.236 1.00 97.81 89 HIS A C 1
ATOM 690 O O . HIS A 1 89 ? 4.591 -4.445 -5.685 1.00 97.81 89 HIS A O 1
ATOM 696 N N . PHE A 1 90 ? 6.351 -3.599 -4.573 1.00 97.62 90 PHE A N 1
ATOM 697 C CA . PHE A 1 90 ? 5.759 -2.277 -4.349 1.00 97.62 90 PHE A CA 1
ATOM 698 C C . PHE A 1 90 ? 6.490 -1.214 -5.161 1.00 97.62 90 PHE A C 1
ATOM 700 O O . PHE A 1 90 ? 7.672 -0.967 -4.930 1.00 97.62 90 PHE A O 1
ATOM 707 N N . CYS A 1 91 ? 5.779 -0.559 -6.073 1.00 97.06 91 CYS A N 1
ATOM 708 C CA . CYS A 1 91 ? 6.243 0.609 -6.809 1.00 97.06 91 CYS A CA 1
ATOM 709 C C . CYS A 1 91 ? 5.620 1.864 -6.191 1.00 97.06 91 CYS A C 1
ATOM 711 O O . CYS A 1 91 ? 4.405 2.054 -6.245 1.00 97.06 91 CYS A O 1
ATOM 713 N N . ILE A 1 92 ? 6.454 2.721 -5.613 1.00 96.19 92 ILE A N 1
ATOM 714 C CA . ILE A 1 92 ? 6.047 3.934 -4.909 1.00 96.19 92 ILE A CA 1
ATOM 715 C C . ILE A 1 92 ? 6.468 5.151 -5.718 1.00 96.19 92 ILE A C 1
ATOM 717 O O . ILE A 1 92 ? 7.654 5.352 -5.981 1.00 96.19 92 ILE A O 1
ATOM 721 N N . ASP A 1 93 ? 5.495 5.968 -6.089 1.00 93.94 93 ASP A N 1
ATOM 722 C CA . ASP A 1 93 ? 5.745 7.257 -6.707 1.00 93.94 93 ASP A CA 1
ATOM 723 C C . ASP A 1 93 ? 6.427 8.184 -5.698 1.00 93.94 93 ASP A C 1
ATOM 725 O O . ASP A 1 93 ? 5.953 8.381 -4.573 1.00 93.94 93 ASP A O 1
ATOM 729 N N . VAL A 1 94 ? 7.565 8.730 -6.105 1.00 94.81 94 VAL A N 1
ATOM 730 C CA . VAL A 1 94 ? 8.308 9.747 -5.365 1.00 94.81 94 VAL A CA 1
ATOM 731 C C . VAL A 1 94 ? 8.460 11.013 -6.198 1.00 94.81 94 VAL A C 1
ATOM 733 O O . VAL A 1 94 ? 9.365 11.787 -5.947 1.00 94.81 94 VAL A O 1
ATOM 736 N N . SER A 1 95 ? 7.622 11.248 -7.202 1.00 91.81 95 SER A N 1
ATOM 737 C CA . SER A 1 95 ? 7.625 12.489 -7.980 1.00 91.81 95 SER A CA 1
ATOM 738 C C . SER A 1 95 ? 7.355 13.723 -7.107 1.00 91.81 95 SER A C 1
ATOM 740 O O . SER A 1 95 ? 6.908 13.635 -5.961 1.00 91.81 95 SER A O 1
ATOM 742 N N . LEU A 1 96 ? 7.640 14.918 -7.635 1.00 90.38 96 LEU A N 1
ATOM 743 C CA . LEU A 1 96 ? 7.502 16.165 -6.868 1.00 90.38 96 LEU A CA 1
ATOM 744 C C . LEU A 1 96 ? 6.069 16.443 -6.379 1.00 90.38 96 LEU A C 1
ATOM 746 O O . LEU A 1 96 ? 5.902 17.092 -5.347 1.00 90.38 96 LEU A O 1
ATOM 750 N N . SER A 1 97 ? 5.037 15.939 -7.062 1.00 87.75 97 SER A N 1
ATOM 751 C CA . SER A 1 97 ? 3.641 16.058 -6.611 1.00 87.75 97 SER A CA 1
ATOM 752 C C . SER A 1 97 ? 3.394 15.337 -5.283 1.00 87.75 97 SER A C 1
ATOM 754 O O . SER A 1 97 ? 2.580 15.793 -4.476 1.00 87.75 97 SER A O 1
ATOM 756 N N . MET A 1 98 ? 4.186 14.308 -4.975 1.00 89.38 98 MET A N 1
ATOM 757 C CA . MET A 1 98 ? 4.143 13.597 -3.699 1.00 89.38 98 MET A CA 1
ATOM 758 C C . MET A 1 98 ? 4.724 14.409 -2.525 1.00 89.38 98 MET A C 1
ATOM 760 O O . MET A 1 98 ? 4.528 14.024 -1.369 1.00 89.38 98 MET A O 1
ATOM 764 N N . ASP A 1 99 ? 5.368 15.559 -2.766 1.00 88.31 99 ASP A N 1
ATOM 765 C CA . ASP A 1 99 ? 5.717 16.512 -1.696 1.00 88.31 99 ASP A CA 1
ATOM 766 C C . ASP A 1 99 ? 4.546 17.424 -1.294 1.00 88.31 99 ASP A C 1
ATOM 768 O O . ASP A 1 99 ? 4.601 18.111 -0.268 1.00 88.31 99 ASP A O 1
ATOM 772 N N . ASN A 1 100 ? 3.453 17.425 -2.069 1.00 88.06 100 ASN A N 1
ATOM 773 C CA . ASN A 1 100 ? 2.295 18.254 -1.765 1.00 88.06 100 ASN A CA 1
ATOM 774 C C . ASN A 1 100 ? 1.783 17.979 -0.350 1.00 88.06 100 ASN A C 1
ATOM 776 O O . ASN A 1 100 ? 1.692 16.836 0.119 1.00 88.06 100 ASN A O 1
ATOM 780 N N . LYS A 1 101 ? 1.427 19.064 0.337 1.00 87.19 101 LYS A N 1
ATOM 781 C CA . LYS A 1 101 ? 0.973 19.022 1.722 1.00 87.19 101 LYS A CA 1
ATOM 782 C C . LYS A 1 101 ? -0.535 19.168 1.802 1.00 87.19 101 LYS A C 1
ATOM 784 O O . LYS A 1 101 ? -1.149 19.863 1.000 1.00 87.19 101 LYS A O 1
ATOM 789 N N . PHE A 1 102 ? -1.126 18.532 2.800 1.00 83.06 102 PHE A N 1
ATOM 790 C CA . PHE A 1 102 ? -2.550 18.606 3.084 1.00 83.06 102 PHE A CA 1
ATOM 791 C C . PHE A 1 102 ? -2.793 18.589 4.589 1.00 83.06 102 PHE A C 1
ATOM 793 O O . PHE A 1 102 ? -1.927 18.202 5.375 1.00 83.06 102 PHE A O 1
ATOM 800 N N . VAL A 1 103 ? -3.973 19.042 4.998 1.00 76.81 103 VAL A N 1
ATOM 801 C CA . VAL A 1 103 ? -4.328 19.184 6.410 1.00 76.81 103 VAL A CA 1
ATOM 802 C C . VAL A 1 103 ? -5.388 18.153 6.777 1.00 76.81 103 VAL A C 1
ATOM 804 O O . VAL A 1 103 ? -6.386 17.996 6.081 1.00 76.81 103 VAL A O 1
ATOM 807 N N . ILE A 1 104 ? -5.166 17.456 7.890 1.00 69.19 104 ILE A N 1
ATOM 808 C CA . ILE A 1 104 ? -6.143 16.583 8.549 1.00 69.19 104 ILE A CA 1
ATOM 809 C C . ILE A 1 104 ? -6.358 17.171 9.948 1.00 69.19 104 ILE A C 1
ATOM 811 O O . ILE A 1 104 ? -5.453 17.157 10.789 1.00 69.19 104 ILE A O 1
ATOM 815 N N . GLY A 1 105 ? -7.543 17.738 10.194 1.00 71.31 105 GLY A N 1
ATOM 816 C CA . GLY A 1 105 ? -7.834 18.486 11.420 1.00 71.31 105 GLY A CA 1
ATOM 817 C C . GLY A 1 105 ? -6.920 19.707 11.552 1.00 71.31 105 GLY A C 1
ATOM 818 O O . GLY A 1 105 ? -6.987 20.614 10.732 1.00 71.31 105 GLY A O 1
ATOM 819 N N . ASN A 1 106 ? -6.032 19.703 12.552 1.00 71.31 106 ASN A N 1
ATOM 820 C CA . ASN A 1 106 ? -5.059 20.782 12.797 1.00 71.31 106 ASN A CA 1
ATOM 821 C C . ASN A 1 106 ? -3.609 20.373 12.479 1.00 71.31 106 ASN A C 1
ATOM 823 O O . ASN A 1 106 ? -2.670 21.070 12.858 1.00 71.31 106 ASN A O 1
ATOM 827 N N . LYS A 1 107 ? -3.401 19.211 11.850 1.00 69.31 107 LYS A N 1
ATOM 828 C CA . LYS A 1 107 ? -2.071 18.669 11.549 1.00 69.31 107 LYS A CA 1
ATOM 829 C C . LYS A 1 107 ? -1.800 18.740 10.046 1.00 69.31 107 LYS A C 1
ATOM 831 O O . LYS A 1 107 ? -2.662 18.394 9.241 1.00 69.31 107 LYS A O 1
ATOM 836 N N . LEU A 1 108 ? -0.593 19.178 9.691 1.00 78.38 108 LEU A N 1
ATOM 837 C CA . LEU A 1 108 ? -0.094 19.245 8.318 1.00 78.38 108 LEU A CA 1
ATOM 838 C C . LEU A 1 108 ? 0.656 17.953 7.975 1.00 78.38 108 LEU A C 1
ATOM 840 O O . LEU A 1 108 ? 1.546 17.538 8.716 1.00 78.38 108 LEU A O 1
ATOM 844 N N . PHE A 1 109 ? 0.319 17.349 6.843 1.00 81.81 109 PHE A N 1
ATOM 845 C CA . PHE A 1 109 ? 0.895 16.102 6.349 1.00 81.81 109 PHE A CA 1
ATOM 846 C C . PHE A 1 109 ? 1.450 16.301 4.940 1.00 81.81 109 PHE A C 1
ATOM 848 O O . PHE A 1 109 ? 0.909 17.091 4.175 1.00 81.81 109 PHE A O 1
ATOM 855 N N . SER A 1 110 ? 2.517 15.581 4.594 1.00 86.06 110 SER A N 1
ATOM 856 C CA . SER A 1 110 ? 2.993 15.426 3.208 1.00 86.06 110 SER A CA 1
ATOM 857 C C . SER A 1 110 ? 2.480 14.093 2.661 1.00 86.06 110 SER A C 1
ATOM 859 O O . SER A 1 110 ? 2.428 13.113 3.415 1.00 86.06 110 SER A O 1
ATOM 861 N N . ARG A 1 111 ? 2.111 14.044 1.372 1.00 89.81 111 ARG A N 1
ATOM 862 C CA . ARG A 1 111 ? 1.625 12.814 0.717 1.00 89.81 111 ARG A CA 1
ATOM 863 C C . ARG A 1 111 ? 2.636 11.680 0.848 1.00 89.81 111 ARG A C 1
ATOM 865 O O . ARG A 1 111 ? 2.292 10.625 1.382 1.00 89.81 111 ARG A O 1
ATOM 872 N N . LEU A 1 112 ? 3.891 11.922 0.469 1.00 90.94 112 LEU A N 1
ATOM 873 C CA . LEU A 1 112 ? 4.949 10.920 0.552 1.00 90.94 112 LEU A CA 1
ATOM 874 C C . LEU A 1 112 ? 5.171 10.444 1.990 1.00 90.94 112 LEU A C 1
ATOM 876 O O . LEU A 1 112 ? 5.309 9.247 2.227 1.00 90.94 112 LEU A O 1
ATOM 880 N N . ASN A 1 113 ? 5.147 11.345 2.975 1.00 89.19 113 ASN A N 1
ATOM 881 C CA . ASN A 1 113 ? 5.309 10.949 4.376 1.00 89.19 113 ASN A CA 1
ATOM 882 C C . ASN A 1 113 ? 4.167 10.051 4.874 1.00 89.19 113 ASN A C 1
ATOM 884 O O . ASN A 1 113 ? 4.427 9.108 5.622 1.00 89.19 113 ASN A O 1
ATOM 888 N N . CYS A 1 114 ? 2.927 10.290 4.441 1.00 87.50 114 CYS A N 1
ATOM 889 C CA . CYS A 1 114 ? 1.813 9.389 4.735 1.00 87.50 114 CYS A CA 1
ATOM 890 C C . CYS A 1 114 ? 2.014 8.015 4.092 1.00 87.50 114 CYS A C 1
ATOM 892 O O . CYS A 1 114 ? 1.890 7.001 4.774 1.00 87.50 114 CYS A O 1
ATOM 894 N N . VAL A 1 115 ? 2.398 7.974 2.815 1.00 90.94 115 VAL A N 1
ATOM 895 C CA . VAL A 1 115 ? 2.683 6.719 2.106 1.00 90.94 115 VAL A CA 1
ATOM 896 C C . VAL A 1 115 ? 3.809 5.938 2.779 1.00 90.94 115 VAL A C 1
ATOM 898 O O . VAL A 1 115 ? 3.659 4.744 3.027 1.00 90.94 115 VAL A O 1
ATOM 901 N N . LYS A 1 116 ? 4.907 6.609 3.148 1.00 93.12 116 LYS A N 1
ATOM 902 C CA . LYS A 1 116 ? 6.032 6.014 3.884 1.00 93.12 116 LYS A CA 1
ATOM 903 C C . LYS A 1 116 ? 5.567 5.398 5.201 1.00 93.12 116 LYS A C 1
ATOM 905 O O . LYS A 1 116 ? 5.974 4.289 5.527 1.00 93.12 116 LYS A O 1
ATOM 910 N N . GLN A 1 117 ? 4.727 6.090 5.972 1.00 88.50 117 GLN A N 1
ATOM 911 C CA . GLN A 1 117 ? 4.213 5.562 7.241 1.00 88.50 117 GLN A CA 1
ATOM 912 C C . GLN A 1 117 ? 3.367 4.299 7.043 1.00 88.50 117 GLN A C 1
ATOM 914 O O . GLN A 1 117 ? 3.593 3.310 7.740 1.00 88.50 117 GLN A O 1
ATOM 919 N N . GLU A 1 118 ? 2.453 4.302 6.073 1.00 86.94 118 GLU A N 1
ATOM 920 C CA . GLU A 1 118 ? 1.596 3.145 5.794 1.00 86.94 118 GLU A CA 1
ATOM 921 C C . GLU A 1 118 ? 2.390 1.960 5.231 1.00 86.94 118 GLU A C 1
ATOM 923 O O . GLU A 1 118 ? 2.200 0.826 5.669 1.00 86.94 118 GLU A O 1
ATOM 928 N N . LEU A 1 119 ? 3.343 2.214 4.330 1.00 92.31 119 LEU A N 1
ATOM 929 C CA . LEU A 1 119 ? 4.219 1.176 3.790 1.00 92.31 119 LEU A CA 1
ATOM 930 C C . LEU A 1 119 ? 5.085 0.545 4.889 1.00 92.31 119 LEU A C 1
ATOM 932 O O . LEU A 1 119 ? 5.187 -0.676 4.962 1.00 92.31 119 LEU A O 1
ATOM 936 N N . LYS A 1 120 ? 5.660 1.353 5.789 1.00 93.44 120 LYS A N 1
ATOM 937 C CA . LYS A 1 120 ? 6.430 0.841 6.935 1.00 93.44 120 LYS A CA 1
ATOM 938 C C . LYS A 1 120 ? 5.578 -0.032 7.849 1.00 93.44 120 LYS A C 1
ATOM 940 O O . LYS A 1 120 ? 6.017 -1.114 8.220 1.00 93.44 120 LYS A O 1
ATOM 945 N N . ARG A 1 121 ? 4.360 0.407 8.186 1.00 87.62 121 ARG A N 1
ATOM 946 C CA . ARG A 1 121 ? 3.418 -0.389 8.993 1.00 87.62 121 ARG A CA 1
ATOM 947 C C . ARG A 1 121 ? 3.120 -1.730 8.337 1.00 87.62 121 ARG A C 1
ATOM 949 O O . ARG A 1 121 ? 3.165 -2.755 9.009 1.00 87.62 121 ARG A O 1
ATOM 956 N N . MET A 1 122 ? 2.866 -1.730 7.033 1.00 88.75 122 MET A N 1
ATOM 957 C CA . MET A 1 122 ? 2.630 -2.954 6.275 1.00 88.75 122 MET A CA 1
ATOM 958 C C . MET A 1 122 ? 3.841 -3.895 6.310 1.00 88.75 122 MET A C 1
ATOM 960 O O . MET A 1 122 ? 3.693 -5.061 6.669 1.00 88.75 122 MET A O 1
ATOM 964 N N . ILE A 1 123 ? 5.041 -3.384 6.016 1.00 93.25 123 ILE A N 1
ATOM 965 C CA . ILE A 1 123 ? 6.282 -4.174 6.017 1.00 93.25 123 ILE A CA 1
ATOM 966 C C . ILE A 1 123 ? 6.546 -4.791 7.394 1.00 93.25 123 ILE A C 1
ATOM 968 O O . ILE A 1 123 ? 6.849 -5.983 7.481 1.00 93.25 123 ILE A O 1
ATOM 972 N N . SER A 1 124 ? 6.395 -4.017 8.474 1.00 92.38 124 SER A N 1
ATOM 973 C CA . SER A 1 124 ? 6.596 -4.508 9.843 1.00 92.38 124 SER A CA 1
ATOM 974 C C . SER A 1 124 ? 5.714 -5.720 10.161 1.00 92.38 124 SER A C 1
ATOM 976 O O . SER A 1 124 ? 6.173 -6.664 10.809 1.00 92.38 124 SER A O 1
ATOM 978 N N . ASN A 1 125 ? 4.478 -5.720 9.657 1.00 88.94 125 ASN A N 1
ATOM 979 C CA . ASN A 1 125 ? 3.459 -6.723 9.958 1.00 88.94 125 ASN A CA 1
ATOM 980 C C . ASN A 1 125 ? 3.422 -7.923 8.996 1.00 88.94 125 ASN A C 1
ATOM 982 O O . ASN A 1 125 ? 2.662 -8.862 9.242 1.00 88.94 125 ASN A O 1
ATOM 986 N N . PHE A 1 126 ? 4.215 -7.943 7.918 1.00 90.38 126 PHE A N 1
ATOM 987 C CA . PHE A 1 126 ? 4.261 -9.120 7.047 1.00 90.38 126 PHE A CA 1
ATOM 988 C C . PHE A 1 126 ? 4.759 -10.364 7.784 1.00 90.38 126 PHE A C 1
ATOM 990 O O . PHE A 1 126 ? 5.628 -10.284 8.644 1.00 90.38 126 PHE A O 1
ATOM 997 N N . GLN A 1 127 ? 4.225 -11.531 7.446 1.00 90.44 127 GLN A N 1
ATOM 998 C CA . GLN A 1 127 ? 4.741 -12.802 7.955 1.00 90.44 127 GLN A CA 1
ATOM 999 C C . GLN A 1 127 ? 6.101 -13.119 7.303 1.00 90.44 127 GLN A C 1
ATOM 1001 O O . GLN A 1 127 ? 6.387 -12.631 6.210 1.00 90.44 127 GLN A O 1
ATOM 1006 N N . GLU A 1 128 ? 6.970 -13.874 7.983 1.00 92.75 128 GLU A N 1
ATOM 1007 C CA . GLU A 1 128 ? 8.358 -14.105 7.526 1.00 92.75 128 GLU A CA 1
ATOM 1008 C C . GLU A 1 128 ? 8.462 -14.964 6.253 1.00 92.75 128 GLU A C 1
ATOM 1010 O O . GLU A 1 128 ? 9.462 -14.893 5.538 1.00 92.75 128 GLU A O 1
ATOM 1015 N N . ASP A 1 129 ? 7.423 -15.743 5.952 1.00 92.44 129 ASP A N 1
ATOM 1016 C CA . ASP A 1 129 ? 7.279 -16.559 4.743 1.00 92.44 129 ASP A CA 1
ATOM 1017 C C . ASP A 1 129 ? 7.012 -15.725 3.478 1.00 92.44 129 ASP A C 1
ATOM 1019 O O . ASP A 1 129 ? 7.337 -16.161 2.372 1.00 92.44 129 ASP A O 1
ATOM 1023 N N . LYS A 1 130 ? 6.497 -14.498 3.626 1.00 94.25 130 LYS A N 1
ATOM 1024 C CA . LYS A 1 130 ? 6.317 -13.561 2.512 1.00 94.25 130 LYS A CA 1
ATOM 1025 C C . LYS A 1 130 ? 7.651 -13.021 2.009 1.00 94.25 130 LYS A C 1
ATOM 1027 O O . LYS A 1 130 ? 8.577 -12.737 2.770 1.00 94.25 130 LYS A O 1
ATOM 1032 N N . GLN A 1 131 ? 7.716 -12.780 0.708 1.00 97.00 131 GLN A N 1
ATOM 1033 C CA . GLN A 1 131 ? 8.819 -12.130 0.021 1.00 97.00 131 GLN A CA 1
ATOM 1034 C C . GLN A 1 131 ? 8.386 -10.775 -0.530 1.00 97.00 131 GLN A C 1
ATOM 1036 O O . GLN A 1 131 ? 7.322 -10.649 -1.136 1.00 97.00 131 GLN A O 1
ATOM 1041 N N . ILE A 1 132 ? 9.238 -9.768 -0.360 1.00 97.31 132 ILE A N 1
ATOM 1042 C CA . ILE A 1 132 ? 8.982 -8.408 -0.824 1.00 97.31 132 ILE A CA 1
ATOM 1043 C C . ILE A 1 132 ? 10.157 -7.839 -1.613 1.00 97.31 132 ILE A C 1
ATOM 1045 O O . ILE A 1 132 ? 11.319 -8.201 -1.398 1.00 97.31 132 ILE A O 1
ATOM 1049 N N . ASN A 1 133 ? 9.854 -6.903 -2.508 1.00 98.12 133 ASN A N 1
ATOM 1050 C CA . ASN A 1 133 ? 10.819 -5.926 -2.998 1.00 98.12 133 ASN A CA 1
ATOM 1051 C C . ASN A 1 133 ? 10.160 -4.553 -3.175 1.00 98.12 133 ASN A C 1
ATOM 1053 O O . ASN A 1 133 ? 8.956 -4.463 -3.425 1.00 98.12 133 ASN A O 1
ATOM 1057 N N . LEU A 1 134 ? 10.956 -3.492 -3.048 1.00 98.50 134 LEU A N 1
ATOM 1058 C CA . LEU A 1 134 ? 10.491 -2.108 -3.087 1.00 98.50 134 LEU A CA 1
ATOM 1059 C C . LEU A 1 134 ? 11.219 -1.323 -4.176 1.00 98.50 134 LEU A C 1
ATOM 1061 O O . LEU A 1 134 ? 12.442 -1.416 -4.320 1.00 98.50 134 LEU A O 1
ATOM 1065 N N . TYR A 1 135 ? 10.449 -0.511 -4.889 1.00 98.06 135 TYR A N 1
ATOM 1066 C CA . TYR A 1 135 ? 10.884 0.329 -5.992 1.00 98.06 135 TYR A CA 1
ATOM 1067 C C . TYR A 1 135 ? 10.294 1.718 -5.774 1.00 98.06 135 TYR A C 1
ATOM 1069 O O . TYR A 1 135 ? 9.096 1.852 -5.545 1.00 98.06 135 TYR A O 1
ATOM 1077 N N . ALA A 1 136 ? 11.120 2.750 -5.838 1.00 97.12 136 ALA A N 1
ATOM 1078 C CA . ALA A 1 136 ? 10.680 4.134 -5.830 1.00 97.12 136 ALA A CA 1
ATOM 1079 C C . ALA A 1 136 ? 10.919 4.708 -7.219 1.00 97.12 136 ALA A C 1
ATOM 1081 O O . ALA A 1 136 ? 12.011 4.539 -7.762 1.00 97.12 136 ALA A O 1
ATOM 1082 N N . PHE A 1 137 ? 9.917 5.357 -7.802 1.00 94.62 137 PHE A N 1
ATOM 1083 C CA . PHE A 1 137 ? 10.029 5.922 -9.140 1.00 94.62 137 PHE A CA 1
ATOM 1084 C C . PHE A 1 137 ? 9.731 7.416 -9.132 1.00 94.62 137 PHE A C 1
ATOM 1086 O O . PHE A 1 137 ? 8.717 7.865 -8.608 1.00 94.62 137 PHE A O 1
ATOM 1093 N N . GLY A 1 138 ? 10.661 8.170 -9.708 1.00 91.25 138 GLY A N 1
ATOM 1094 C CA . GLY A 1 138 ? 10.558 9.600 -9.961 1.00 91.25 138 GLY A CA 1
ATOM 1095 C C . GLY A 1 138 ? 11.033 9.882 -11.387 1.00 91.25 138 GLY A C 1
ATOM 1096 O O . GLY A 1 138 ? 10.552 9.273 -12.343 1.00 91.25 138 GLY A O 1
ATOM 1097 N N . SER A 1 139 ? 12.052 10.732 -11.548 1.00 87.62 139 SER A N 1
ATOM 1098 C CA . SER A 1 139 ? 12.804 10.821 -12.819 1.00 87.62 139 SER A CA 1
ATOM 1099 C C . SER A 1 139 ? 13.659 9.589 -13.131 1.00 87.62 139 SER A C 1
ATOM 1101 O O . SER A 1 139 ? 14.133 9.449 -14.252 1.00 87.62 139 SER A O 1
ATOM 1103 N N . SER A 1 140 ? 13.897 8.734 -12.143 1.00 88.88 140 SER A N 1
ATOM 1104 C CA . SER A 1 140 ? 14.580 7.453 -12.286 1.00 88.88 140 SER A CA 1
ATOM 1105 C C . SER A 1 140 ? 13.994 6.456 -11.291 1.00 88.88 140 SER A C 1
ATOM 1107 O O . SER A 1 140 ? 13.206 6.828 -10.412 1.00 88.88 140 SER A O 1
ATOM 1109 N N . VAL A 1 141 ? 14.371 5.186 -11.430 1.00 94.69 141 VAL A N 1
ATOM 1110 C CA . VAL A 1 141 ? 13.958 4.123 -10.513 1.00 94.69 141 VAL A CA 1
ATOM 1111 C C . VAL A 1 141 ? 15.067 3.858 -9.498 1.00 94.69 141 VAL A C 1
ATOM 1113 O O . VAL A 1 141 ? 16.192 3.512 -9.856 1.00 94.69 141 VAL A O 1
ATOM 1116 N N . SER A 1 142 ? 14.734 3.993 -8.219 1.00 96.19 142 SER A N 1
ATOM 1117 C CA . SER A 1 142 ? 15.549 3.545 -7.093 1.00 96.19 142 SER A CA 1
ATOM 1118 C C . SER A 1 142 ? 14.992 2.231 -6.559 1.00 96.19 142 SER A C 1
ATOM 1120 O O . SER A 1 142 ? 13.781 2.056 -6.446 1.00 96.19 142 SER A O 1
ATOM 1122 N N . LEU A 1 143 ? 15.874 1.301 -6.210 1.00 97.25 143 LEU A N 1
ATOM 1123 C CA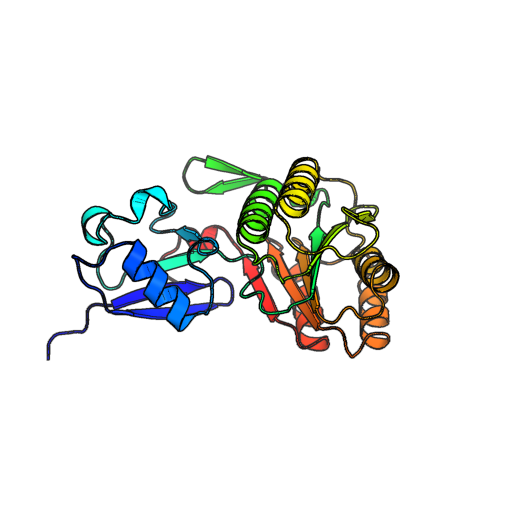 . LEU A 1 143 ? 15.516 -0.031 -5.727 1.00 97.25 143 LEU A CA 1
ATOM 1124 C C . LEU A 1 143 ? 16.066 -0.251 -4.322 1.00 97.25 143 LEU A C 1
ATOM 1126 O O . LEU A 1 143 ? 17.213 0.100 -4.033 1.00 97.25 143 LEU A O 1
ATOM 1130 N N . TRP A 1 144 ? 15.256 -0.855 -3.454 1.00 98.44 144 TRP A N 1
ATOM 1131 C CA . TRP A 1 144 ? 15.731 -1.304 -2.145 1.00 98.44 144 TRP A CA 1
ATOM 1132 C C . TRP A 1 144 ? 16.692 -2.485 -2.294 1.00 98.44 144 TRP A C 1
ATOM 1134 O O . TRP A 1 144 ? 17.762 -2.507 -1.683 1.00 98.44 144 TRP A O 1
ATOM 1144 N N . SER A 1 145 ? 16.338 -3.453 -3.143 1.00 97.81 145 SER A N 1
ATOM 1145 C CA . SER A 1 145 ? 17.163 -4.622 -3.417 1.00 9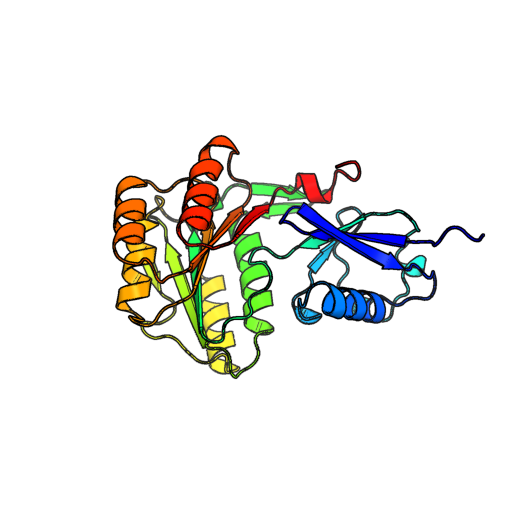7.81 145 SER A CA 1
ATOM 1146 C C . SER A 1 145 ? 17.114 -5.025 -4.886 1.00 97.81 145 SER A C 1
ATOM 1148 O O . SER A 1 145 ? 16.103 -4.862 -5.567 1.00 97.81 145 SER A O 1
ATOM 1150 N N . LYS A 1 146 ? 18.214 -5.607 -5.378 1.00 96.19 146 LYS A N 1
ATOM 1151 C CA . LYS A 1 146 ? 18.293 -6.159 -6.743 1.00 96.19 146 LYS A CA 1
ATOM 1152 C C . LYS A 1 146 ? 17.525 -7.475 -6.901 1.00 96.19 146 LYS A C 1
ATOM 1154 O O . LYS A 1 146 ? 17.274 -7.892 -8.023 1.00 96.19 146 LYS A O 1
ATOM 1159 N N . THR A 1 147 ? 17.188 -8.132 -5.793 1.00 95.88 147 THR A N 1
ATOM 1160 C CA . THR A 1 147 ? 16.484 -9.421 -5.755 1.00 95.88 147 THR A CA 1
ATOM 1161 C C . THR A 1 147 ? 15.382 -9.355 -4.711 1.00 95.88 147 THR A C 1
ATOM 1163 O O . THR A 1 147 ? 15.619 -8.782 -3.648 1.00 95.88 147 THR A O 1
ATOM 1166 N N . ILE A 1 148 ? 14.253 -10.021 -4.946 1.00 97.06 148 ILE A N 1
ATOM 1167 C CA . ILE A 1 148 ? 13.204 -10.179 -3.931 1.00 97.06 148 ILE A CA 1
ATOM 1168 C C . ILE A 1 148 ? 13.748 -10.864 -2.660 1.00 97.06 148 ILE A C 1
ATOM 1170 O O . ILE A 1 148 ? 14.621 -11.735 -2.741 1.00 97.06 148 ILE A O 1
ATOM 1174 N N . LYS A 1 149 ? 13.286 -10.439 -1.477 1.00 98.00 149 LYS A N 1
ATOM 1175 C CA . LYS A 1 149 ? 13.788 -10.900 -0.170 1.00 98.00 149 LYS A CA 1
ATOM 1176 C C . LYS A 1 149 ? 12.655 -11.384 0.727 1.00 98.00 149 LYS A C 1
ATOM 1178 O O . LYS A 1 149 ? 11.612 -10.746 0.776 1.00 98.00 149 LYS A O 1
ATOM 1183 N N . TYR A 1 150 ? 12.889 -12.456 1.485 1.00 98.00 150 TYR A N 1
ATOM 1184 C CA . TYR A 1 150 ? 11.996 -12.871 2.573 1.00 98.00 150 TYR A CA 1
ATOM 1185 C C . TYR A 1 150 ? 11.889 -11.792 3.654 1.00 98.00 150 TYR A C 1
ATOM 1187 O O . TYR A 1 150 ? 12.873 -11.107 3.951 1.00 98.00 150 TYR A O 1
ATOM 1195 N N . CYS A 1 151 ? 10.720 -11.688 4.278 1.00 97.12 151 CYS A N 1
ATOM 1196 C CA . CYS A 1 151 ? 10.394 -10.720 5.322 1.00 97.12 151 CYS A CA 1
ATOM 1197 C C . CYS A 1 151 ? 10.987 -11.096 6.693 1.00 97.12 151 CYS A C 1
ATOM 1199 O O . CYS A 1 151 ? 10.293 -11.035 7.707 1.00 97.12 151 CYS A O 1
ATOM 1201 N N . THR A 1 152 ? 12.272 -11.458 6.749 1.00 97.88 152 THR A N 1
ATOM 1202 C CA . THR A 1 152 ? 12.987 -11.602 8.028 1.00 97.88 152 THR A CA 1
ATOM 1203 C C . THR A 1 152 ? 13.053 -10.255 8.742 1.00 97.88 152 THR A C 1
ATOM 1205 O O . THR A 1 152 ? 12.950 -9.199 8.108 1.00 97.88 152 THR A O 1
ATOM 1208 N N . LYS A 1 153 ? 13.267 -10.272 10.059 1.00 97.12 153 LYS A N 1
ATOM 1209 C CA . LYS A 1 153 ? 13.411 -9.048 10.854 1.00 97.12 153 LYS A CA 1
ATOM 1210 C C . LYS A 1 153 ? 14.461 -8.092 10.273 1.00 97.12 153 LYS A C 1
ATOM 1212 O O . LYS A 1 153 ? 14.171 -6.918 10.073 1.00 97.12 153 LYS A O 1
ATOM 1217 N N . GLU A 1 154 ? 15.637 -8.600 9.911 1.00 98.12 154 GLU A N 1
ATOM 1218 C CA . GLU A 1 154 ? 16.741 -7.801 9.365 1.00 98.12 154 GLU A CA 1
ATOM 1219 C C . GLU A 1 154 ? 16.379 -7.172 8.014 1.00 98.12 154 GLU A C 1
ATOM 1221 O O . GLU A 1 154 ? 16.688 -6.006 7.755 1.00 98.12 154 GLU A O 1
ATOM 1226 N N . ASN A 1 155 ? 15.701 -7.930 7.146 1.00 98.44 155 ASN A N 1
ATOM 1227 C CA . ASN A 1 155 ? 15.271 -7.433 5.843 1.00 98.44 155 ASN A CA 1
ATOM 1228 C C . ASN A 1 155 ? 14.164 -6.384 5.984 1.00 98.44 155 ASN A C 1
ATOM 1230 O O . ASN A 1 155 ? 14.216 -5.365 5.299 1.00 98.44 155 ASN A O 1
ATOM 1234 N N . LYS A 1 156 ? 13.202 -6.587 6.893 1.00 98.25 156 LYS A N 1
ATOM 1235 C CA . LYS A 1 156 ? 12.173 -5.586 7.204 1.00 98.25 156 LYS A CA 1
ATOM 1236 C C . LYS A 1 156 ? 12.794 -4.295 7.725 1.00 98.25 156 LYS A C 1
ATOM 1238 O O . LYS A 1 156 ? 12.472 -3.230 7.206 1.00 98.25 156 LYS A O 1
ATOM 1243 N N . ASP A 1 157 ? 13.719 -4.383 8.680 1.00 98.19 157 ASP A N 1
ATOM 1244 C CA . ASP A 1 157 ? 14.414 -3.217 9.236 1.00 98.19 157 ASP A CA 1
ATOM 1245 C C . ASP A 1 157 ? 15.195 -2.468 8.141 1.00 98.19 157 ASP A C 1
ATOM 1247 O O . ASP A 1 157 ? 15.117 -1.243 8.035 1.00 98.19 157 ASP A O 1
ATOM 1251 N N . SER A 1 158 ? 15.892 -3.198 7.261 1.00 98.62 158 SER A N 1
ATOM 1252 C CA . SER A 1 158 ? 16.596 -2.622 6.108 1.00 98.62 158 SER A CA 1
ATOM 1253 C C . SER A 1 158 ? 15.647 -1.932 5.119 1.00 98.62 158 SER A C 1
ATOM 1255 O O . SER A 1 158 ? 15.927 -0.815 4.670 1.00 98.62 158 SER A O 1
ATOM 1257 N N . ALA A 1 159 ? 14.522 -2.572 4.792 1.00 98.56 159 ALA A N 1
ATOM 1258 C CA . ALA A 1 159 ? 13.498 -2.030 3.905 1.00 98.56 159 ALA A CA 1
ATOM 1259 C C . ALA A 1 159 ? 12.888 -0.751 4.486 1.00 98.56 159 ALA A C 1
ATOM 1261 O O . ALA A 1 159 ? 12.803 0.260 3.796 1.00 98.56 159 ALA A O 1
ATOM 1262 N N . ILE A 1 160 ? 12.540 -0.762 5.774 1.00 98.38 160 ILE A N 1
ATOM 1263 C CA . ILE A 1 160 ? 11.996 0.389 6.501 1.00 98.38 160 ILE A CA 1
ATOM 1264 C C . ILE A 1 160 ? 12.979 1.564 6.489 1.00 98.38 160 ILE A C 1
ATOM 1266 O O . ILE A 1 160 ? 12.588 2.682 6.156 1.00 98.38 160 ILE A O 1
ATOM 1270 N N . GLN A 1 161 ? 14.264 1.316 6.761 1.00 98.38 161 GLN A N 1
ATOM 1271 C CA . GLN A 1 161 ? 15.294 2.356 6.686 1.00 98.38 161 GLN A CA 1
ATOM 1272 C C . GLN A 1 161 ? 15.456 2.919 5.270 1.00 98.38 161 GLN A C 1
ATOM 1274 O O . GLN A 1 161 ? 15.743 4.103 5.105 1.00 98.38 161 GLN A O 1
ATOM 1279 N N . TRP A 1 162 ? 15.314 2.083 4.239 1.00 98.62 162 TRP A N 1
ATOM 1280 C CA . TRP A 1 162 ? 15.320 2.549 2.854 1.00 98.62 162 TRP A CA 1
ATOM 1281 C C . TRP A 1 162 ? 14.096 3.418 2.551 1.00 98.62 162 TRP A C 1
ATOM 1283 O O . TRP A 1 162 ? 14.265 4.502 1.997 1.00 98.62 162 TRP A O 1
ATOM 1293 N N . VAL A 1 163 ? 12.903 3.012 3.003 1.00 98.12 163 VAL A N 1
ATOM 1294 C CA . VAL A 1 163 ? 11.672 3.809 2.883 1.00 98.12 163 VAL A CA 1
ATOM 1295 C C . VAL A 1 163 ? 11.840 5.164 3.569 1.00 98.12 163 VAL A C 1
ATOM 1297 O O . VAL A 1 163 ? 11.481 6.185 2.990 1.00 98.12 163 VAL A O 1
ATOM 1300 N N . ASP A 1 164 ? 12.435 5.211 4.764 1.00 97.00 164 ASP A N 1
ATOM 1301 C CA . ASP A 1 164 ? 12.673 6.457 5.505 1.00 97.00 164 ASP A CA 1
ATOM 1302 C C . ASP A 1 164 ? 13.551 7.464 4.755 1.00 97.00 164 ASP A C 1
ATOM 1304 O O . ASP A 1 164 ? 13.355 8.668 4.926 1.00 97.00 164 ASP A O 1
ATOM 1308 N N . ARG A 1 165 ? 14.448 6.999 3.879 1.00 96.88 165 ARG A N 1
ATOM 1309 C CA . ARG A 1 165 ? 15.324 7.845 3.051 1.00 96.88 165 ARG A CA 1
ATOM 1310 C C . ARG A 1 165 ? 14.716 8.260 1.710 1.00 96.88 165 ARG A C 1
ATOM 1312 O O . ARG A 1 165 ? 15.396 8.913 0.928 1.00 96.88 165 ARG A O 1
ATOM 1319 N N . LEU A 1 166 ? 13.482 7.855 1.406 1.00 95.31 166 LEU A N 1
ATOM 1320 C CA . LEU A 1 166 ? 12.815 8.298 0.184 1.00 95.31 166 LEU A CA 1
ATOM 1321 C C . LEU A 1 166 ? 12.468 9.779 0.279 1.00 95.31 166 LEU A C 1
ATOM 1323 O O . LEU A 1 166 ? 11.751 10.175 1.204 1.00 95.31 166 LEU A O 1
ATOM 1327 N N . ASP A 1 167 ? 12.918 10.535 -0.714 1.00 91.50 167 ASP A N 1
ATOM 1328 C CA . ASP A 1 167 ? 12.642 11.955 -0.883 1.00 91.50 167 ASP A CA 1
ATOM 1329 C C . ASP A 1 167 ? 11.985 12.207 -2.246 1.00 91.50 167 ASP A C 1
ATOM 1331 O O . ASP A 1 167 ? 12.269 11.474 -3.203 1.00 91.50 167 ASP A O 1
ATOM 1335 N N . PRO A 1 168 ? 11.125 13.235 -2.357 1.00 90.19 168 PRO A N 1
ATOM 1336 C CA . PRO A 1 168 ? 10.512 13.599 -3.622 1.00 90.19 168 PRO A CA 1
ATOM 1337 C C . PRO A 1 168 ? 11.572 13.989 -4.662 1.00 90.19 168 PRO A C 1
ATOM 1339 O O . PRO A 1 168 ? 12.467 14.788 -4.387 1.00 90.19 168 PRO A O 1
ATOM 1342 N N . MET A 1 169 ? 11.469 13.456 -5.875 1.00 87.12 169 MET A N 1
ATOM 1343 C CA . MET A 1 169 ? 12.373 13.732 -6.976 1.00 87.12 169 MET A CA 1
ATOM 1344 C C . MET A 1 169 ? 11.676 13.688 -8.334 1.00 87.12 169 MET A C 1
ATOM 1346 O O . MET A 1 169 ? 11.080 12.693 -8.740 1.00 87.12 169 MET A O 1
ATOM 1350 N N . GLY A 1 170 ? 11.882 14.754 -9.101 1.00 83.50 170 GLY A N 1
ATOM 1351 C CA . GLY A 1 170 ? 11.684 14.732 -10.541 1.00 83.50 170 GLY A CA 1
ATOM 1352 C C . GLY A 1 170 ? 10.267 14.386 -11.008 1.00 83.50 170 GLY A C 1
ATOM 1353 O O . GLY A 1 170 ? 9.280 14.887 -10.472 1.00 83.50 170 GLY A O 1
ATOM 1354 N N . SER A 1 171 ? 10.209 13.596 -12.080 1.00 83.50 171 SER A N 1
ATOM 1355 C CA . SER A 1 171 ? 9.004 13.298 -12.864 1.00 83.50 171 SER A CA 1
ATOM 1356 C C . SER A 1 171 ? 8.391 11.927 -12.505 1.00 83.50 171 SER A C 1
ATOM 1358 O O . SER A 1 171 ? 8.699 11.424 -11.437 1.00 83.50 171 SER A O 1
ATOM 1360 N N . THR A 1 172 ? 7.539 11.315 -13.339 1.00 82.38 172 THR A N 1
ATOM 1361 C CA . THR A 1 172 ? 6.807 10.070 -13.008 1.00 82.38 172 THR A CA 1
ATOM 1362 C C . THR A 1 172 ? 7.115 8.952 -14.018 1.00 82.38 172 THR A C 1
ATOM 1364 O O . THR A 1 172 ? 6.384 8.746 -14.994 1.00 82.38 172 THR A O 1
ATOM 1367 N N . ALA A 1 173 ? 8.218 8.222 -13.807 1.00 89.00 173 ALA A N 1
ATOM 1368 C CA . ALA A 1 173 ? 8.716 7.158 -14.694 1.00 89.00 173 ALA A CA 1
ATOM 1369 C C . ALA A 1 173 ? 8.129 5.755 -14.396 1.00 89.00 173 ALA A C 1
ATOM 1371 O O . ALA A 1 173 ? 8.859 4.788 -14.174 1.00 89.00 173 ALA A O 1
ATOM 1372 N N . LEU A 1 174 ? 6.797 5.609 -14.412 1.00 92.50 174 LEU A N 1
ATOM 1373 C CA . LEU A 1 174 ? 6.132 4.335 -14.072 1.00 92.50 174 LEU A CA 1
ATOM 1374 C C . LEU A 1 174 ? 6.513 3.166 -14.998 1.00 92.50 174 LEU A C 1
ATOM 1376 O O . LEU A 1 174 ? 6.715 2.053 -14.523 1.00 92.50 174 LEU A O 1
ATOM 1380 N N . ALA A 1 175 ? 6.623 3.399 -16.311 1.00 93.62 175 ALA A N 1
ATOM 1381 C CA . ALA A 1 175 ? 6.974 2.338 -17.262 1.00 93.62 175 ALA A CA 1
ATOM 1382 C C . ALA A 1 175 ? 8.342 1.713 -16.938 1.00 93.62 175 ALA A C 1
ATOM 1384 O O . ALA A 1 175 ? 8.487 0.495 -16.943 1.00 93.62 175 ALA A O 1
ATOM 1385 N N . GLU A 1 176 ? 9.325 2.544 -16.585 1.00 94.81 176 GLU A N 1
ATOM 1386 C CA . GLU A 1 176 ? 10.660 2.086 -16.191 1.00 94.81 176 GLU A CA 1
ATOM 1387 C C . GLU A 1 176 ? 10.622 1.306 -14.876 1.00 94.81 176 GLU A C 1
ATOM 1389 O O . GLU A 1 176 ? 11.344 0.320 -14.725 1.00 94.81 176 GLU A O 1
ATOM 1394 N N . ALA A 1 177 ? 9.758 1.701 -13.936 1.00 95.81 177 ALA A N 1
ATOM 1395 C CA . ALA A 1 177 ? 9.566 0.978 -12.684 1.00 95.81 177 ALA A CA 1
ATOM 1396 C C . ALA A 1 177 ? 9.029 -0.438 -12.935 1.00 95.81 177 ALA A C 1
ATOM 1398 O O . ALA A 1 177 ? 9.582 -1.400 -12.403 1.00 95.81 177 ALA A O 1
ATOM 1399 N N . LEU A 1 178 ? 8.009 -0.570 -13.790 1.00 96.75 178 LEU A N 1
ATOM 1400 C CA . LEU A 1 178 ? 7.415 -1.858 -14.158 1.00 96.75 178 LEU A CA 1
ATOM 1401 C C . LEU A 1 178 ? 8.414 -2.768 -14.892 1.00 96.75 178 LEU A C 1
ATOM 1403 O O . LEU A 1 178 ? 8.536 -3.944 -14.552 1.00 96.75 178 LEU A O 1
ATOM 1407 N N . GLU A 1 179 ? 9.188 -2.229 -15.838 1.00 96.69 179 GLU A N 1
ATOM 1408 C CA . GLU A 1 179 ? 10.271 -2.974 -16.503 1.00 96.69 179 GLU A CA 1
ATOM 1409 C C . GLU A 1 179 ? 11.356 -3.408 -15.505 1.00 96.69 179 GLU A C 1
ATOM 1411 O O . GLU A 1 179 ? 11.827 -4.548 -15.529 1.00 96.69 179 GLU A O 1
ATOM 1416 N N . THR A 1 180 ? 11.714 -2.528 -14.564 1.00 97.31 180 THR A N 1
ATOM 1417 C CA . THR A 1 180 ? 12.694 -2.839 -13.517 1.00 97.31 180 THR A CA 1
ATOM 1418 C C . THR A 1 180 ? 12.214 -3.993 -12.637 1.00 97.31 180 THR A C 1
ATOM 1420 O O . THR A 1 180 ? 13.014 -4.874 -12.315 1.00 97.31 180 THR A O 1
ATOM 1423 N N . VAL A 1 181 ? 10.921 -4.048 -12.289 1.00 97.69 181 VAL A N 1
ATOM 1424 C CA . VAL A 1 181 ? 10.352 -5.174 -11.531 1.00 97.69 181 VAL A CA 1
ATOM 1425 C C . VAL A 1 181 ? 10.591 -6.494 -12.258 1.00 97.69 181 VAL A C 1
ATOM 1427 O O . VAL A 1 181 ? 11.178 -7.400 -11.666 1.00 97.69 181 VAL A O 1
ATOM 1430 N N . ILE A 1 182 ? 10.222 -6.577 -13.539 1.00 97.00 182 ILE A N 1
ATOM 1431 C CA . ILE A 1 182 ? 10.386 -7.794 -14.350 1.00 97.00 182 ILE A CA 1
ATOM 1432 C C . ILE A 1 182 ? 11.862 -8.168 -14.518 1.00 97.00 182 ILE A C 1
ATOM 1434 O O . ILE A 1 182 ? 12.211 -9.347 -14.500 1.00 97.00 182 ILE A O 1
ATOM 1438 N N . SER A 1 183 ? 12.754 -7.178 -14.610 1.00 95.81 183 SER A N 1
ATOM 1439 C CA . SER A 1 183 ? 14.199 -7.427 -14.677 1.00 95.81 183 SER A CA 1
ATOM 1440 C C . SER A 1 183 ? 14.766 -8.032 -13.382 1.00 95.81 183 SER A C 1
ATOM 1442 O O . SER A 1 183 ? 15.688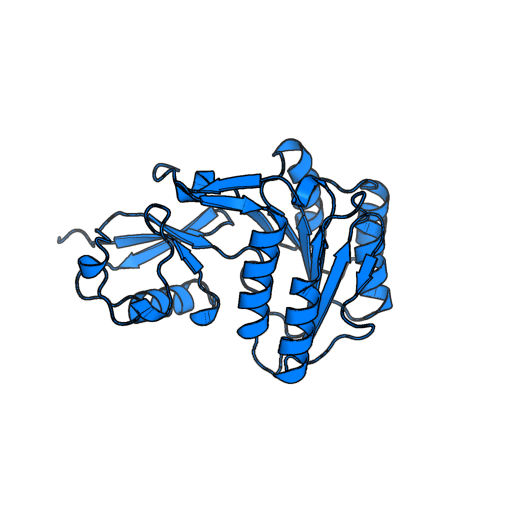 -8.846 -13.427 1.00 95.81 183 SER A O 1
ATOM 1444 N N . CYS A 1 184 ? 14.210 -7.651 -12.227 1.00 95.75 184 CYS A N 1
ATOM 1445 C CA . CYS A 1 184 ? 14.615 -8.143 -10.910 1.00 95.75 184 CYS A CA 1
ATOM 1446 C C . CYS A 1 184 ? 13.968 -9.486 -10.550 1.00 95.75 184 CYS A C 1
ATOM 1448 O O . CYS A 1 184 ? 14.562 -10.264 -9.801 1.00 95.75 184 CYS A O 1
ATOM 1450 N N . ASP A 1 185 ? 12.753 -9.742 -11.037 1.00 96.00 185 ASP A N 1
ATOM 1451 C CA . ASP A 1 185 ? 12.032 -10.997 -10.853 1.00 96.00 185 ASP A CA 1
ATOM 1452 C C . ASP A 1 185 ? 11.166 -11.308 -12.082 1.00 96.00 185 ASP A C 1
ATOM 1454 O O . ASP A 1 185 ? 10.032 -10.847 -12.214 1.00 96.00 185 ASP A O 1
ATOM 1458 N N . ILE A 1 186 ? 11.691 -12.158 -12.966 1.00 93.56 186 ILE A N 1
ATOM 1459 C CA . ILE A 1 186 ? 10.990 -12.615 -14.176 1.00 93.56 186 ILE A CA 1
ATOM 1460 C C . ILE A 1 186 ? 9.708 -13.405 -13.862 1.00 93.56 186 ILE A C 1
ATOM 1462 O O . ILE A 1 186 ? 8.859 -13.592 -14.731 1.00 93.56 186 ILE A O 1
ATOM 1466 N N . ASN A 1 187 ? 9.562 -13.886 -12.623 1.00 93.56 187 ASN A N 1
ATOM 1467 C CA . ASN A 1 187 ? 8.402 -14.642 -12.167 1.00 93.56 187 ASN A CA 1
ATOM 1468 C C . ASN A 1 187 ? 7.414 -13.783 -11.370 1.00 93.56 187 ASN A C 1
ATOM 1470 O O . ASN A 1 187 ? 6.483 -14.349 -10.790 1.00 93.56 187 ASN A O 1
ATOM 1474 N N . ALA A 1 188 ? 7.594 -12.457 -11.331 1.00 95.12 188 ALA A N 1
ATOM 1475 C CA . ALA A 1 188 ? 6.66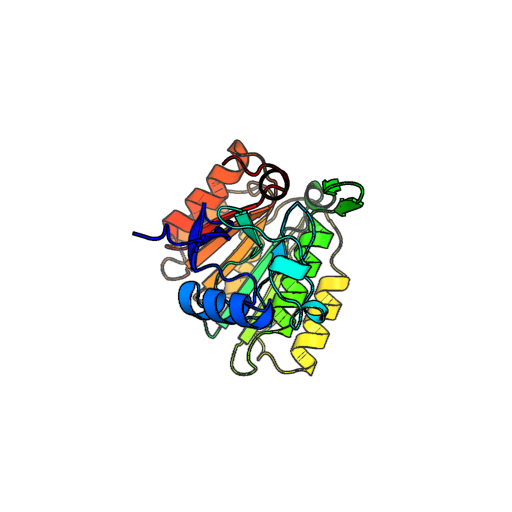7 -11.552 -10.668 1.00 95.12 188 ALA A CA 1
ATOM 1476 C C . ALA A 1 188 ? 5.232 -11.794 -11.163 1.00 95.12 188 ALA A C 1
ATOM 1478 O O . ALA A 1 188 ? 4.972 -11.890 -12.364 1.00 95.12 188 ALA A O 1
ATOM 1479 N N . LYS A 1 189 ? 4.295 -11.924 -10.219 1.00 95.00 189 LYS A N 1
ATOM 1480 C CA . LYS A 1 189 ? 2.862 -12.116 -10.504 1.00 95.00 189 LYS A CA 1
ATOM 1481 C C . LYS A 1 189 ? 2.006 -10.945 -10.074 1.00 95.00 189 LYS A C 1
ATOM 1483 O O . LYS A 1 189 ? 0.984 -10.710 -10.706 1.00 95.00 189 LYS A O 1
ATOM 1488 N N . THR A 1 190 ? 2.446 -10.207 -9.061 1.00 95.19 190 THR A N 1
ATOM 1489 C CA . THR A 1 190 ? 1.663 -9.125 -8.475 1.00 95.19 190 THR A CA 1
ATOM 1490 C C . THR A 1 190 ? 2.542 -7.920 -8.181 1.00 95.19 190 THR A C 1
ATOM 1492 O O . THR A 1 190 ? 3.607 -8.038 -7.568 1.00 95.19 190 THR A O 1
ATOM 1495 N N . ILE A 1 191 ? 2.075 -6.752 -8.617 1.00 97.19 191 ILE A N 1
ATOM 1496 C CA . ILE A 1 191 ? 2.709 -5.454 -8.402 1.00 97.19 191 ILE A CA 1
ATOM 1497 C C . ILE A 1 191 ? 1.676 -4.508 -7.790 1.00 97.19 191 ILE A C 1
ATOM 1499 O O . ILE A 1 191 ? 0.563 -4.378 -8.292 1.00 97.19 191 ILE A O 1
ATOM 1503 N N . TYR A 1 192 ? 2.055 -3.818 -6.720 1.00 96.56 192 TYR A N 1
ATOM 1504 C CA . TYR A 1 192 ? 1.280 -2.741 -6.118 1.00 96.56 192 TYR A CA 1
ATOM 1505 C C . TYR A 1 192 ? 1.912 -1.405 -6.487 1.00 96.56 192 TYR A C 1
ATOM 1507 O O . TYR A 1 192 ? 3.040 -1.118 -6.093 1.00 96.56 192 TYR A O 1
ATOM 1515 N N . VAL A 1 193 ? 1.182 -0.584 -7.233 1.00 95.50 193 VAL A N 1
ATOM 1516 C CA . VAL A 1 193 ? 1.592 0.762 -7.634 1.00 95.50 193 VAL A CA 1
ATOM 1517 C C . VAL A 1 193 ? 0.836 1.778 -6.791 1.00 95.50 193 VAL A C 1
ATOM 1519 O O . VAL A 1 193 ? -0.394 1.774 -6.764 1.00 95.50 193 VAL A O 1
ATOM 1522 N N . LEU A 1 194 ? 1.559 2.682 -6.139 1.00 94.19 194 LEU A N 1
ATOM 1523 C CA . LEU A 1 194 ? 0.975 3.837 -5.467 1.00 94.19 194 LEU A CA 1
ATOM 1524 C C . LEU A 1 194 ? 1.509 5.109 -6.113 1.00 94.19 194 LEU A C 1
ATOM 1526 O O . LEU A 1 194 ? 2.718 5.318 -6.130 1.00 94.19 194 LEU A O 1
ATOM 1530 N N . SER A 1 195 ? 0.606 5.942 -6.626 1.00 90.88 195 SER A N 1
ATOM 1531 C CA . SER A 1 195 ? 0.916 7.217 -7.282 1.00 90.88 195 SER A CA 1
ATOM 1532 C C . SER A 1 195 ? -0.199 8.230 -7.037 1.00 90.88 195 SER A C 1
ATOM 1534 O O . SER A 1 195 ? -1.307 7.847 -6.664 1.00 90.88 195 SER A O 1
ATOM 1536 N N . ASP A 1 196 ? 0.081 9.517 -7.217 1.00 82.62 196 ASP A N 1
ATOM 1537 C CA . ASP A 1 196 ? -0.919 10.584 -7.184 1.00 82.62 196 ASP A CA 1
ATOM 1538 C C . ASP A 1 196 ? -1.308 11.110 -8.576 1.00 82.62 196 ASP A C 1
ATOM 1540 O O . ASP A 1 196 ? -1.956 12.155 -8.681 1.00 82.62 196 ASP A O 1
ATOM 1544 N N . GLY A 1 197 ? -0.963 10.398 -9.656 1.00 73.62 197 GLY A N 1
ATOM 1545 C CA . GLY A 1 197 ? -1.335 10.818 -11.004 1.00 73.62 197 GLY A CA 1
ATOM 1546 C C . GLY A 1 197 ? -0.970 9.850 -12.129 1.00 73.62 197 GLY A C 1
ATOM 1547 O O . GLY A 1 197 ? -0.608 8.693 -11.916 1.00 73.62 197 GLY A O 1
ATOM 1548 N N . SER A 1 198 ? -1.119 10.339 -13.360 1.00 67.19 198 SER A N 1
ATOM 1549 C CA . SER A 1 198 ? -0.810 9.591 -14.579 1.00 67.19 198 SER A CA 1
ATOM 1550 C C . SER A 1 198 ? 0.693 9.620 -14.876 1.00 67.19 198 SER A C 1
ATOM 1552 O O . SER A 1 198 ? 1.358 10.627 -14.625 1.00 67.19 198 SER A O 1
ATOM 1554 N N . PRO A 1 199 ? 1.260 8.542 -15.433 1.00 75.06 199 PRO A N 1
ATOM 1555 C CA . PRO A 1 199 ? 2.668 8.507 -15.786 1.00 75.06 199 PRO A CA 1
ATOM 1556 C C . PRO A 1 199 ? 2.968 9.396 -16.993 1.00 75.06 199 PRO A C 1
ATOM 1558 O O . PRO A 1 199 ? 2.141 9.572 -17.883 1.00 75.06 199 PRO A O 1
ATOM 1561 N N . ASN A 1 200 ? 4.222 9.827 -17.124 1.00 73.00 200 ASN A N 1
ATOM 1562 C CA . ASN A 1 200 ? 4.668 10.625 -18.276 1.00 73.00 200 ASN A CA 1
ATOM 1563 C C . ASN A 1 200 ? 4.648 9.868 -19.619 1.00 73.00 200 ASN A C 1
ATOM 1565 O O . ASN A 1 200 ? 4.990 10.420 -20.663 1.00 73.00 200 ASN A O 1
ATOM 1569 N N . SER A 1 201 ? 4.359 8.566 -19.613 1.00 82.06 201 SER A N 1
ATOM 1570 C CA . SER A 1 201 ? 4.438 7.694 -20.788 1.00 82.06 201 SER A CA 1
ATOM 1571 C C . SER A 1 201 ? 3.419 6.558 -20.707 1.00 82.06 201 SER A C 1
ATOM 1573 O O . SER A 1 201 ? 3.786 5.385 -20.676 1.00 82.06 201 SER A O 1
ATOM 1575 N N . GLU A 1 202 ? 2.134 6.908 -20.694 1.00 87.94 202 GLU A N 1
ATOM 1576 C CA . GLU A 1 202 ? 1.011 5.956 -20.669 1.00 87.94 202 GLU A CA 1
ATOM 1577 C C . GLU A 1 202 ? 1.109 4.873 -21.756 1.00 87.94 202 GLU A C 1
ATOM 1579 O O . GLU A 1 202 ? 0.934 3.690 -21.469 1.00 87.94 202 GLU A O 1
ATOM 1584 N N . HIS A 1 203 ? 1.482 5.245 -22.988 1.00 90.81 203 HIS A N 1
ATOM 1585 C CA . HIS A 1 203 ? 1.643 4.290 -24.094 1.00 90.81 203 HIS A CA 1
ATOM 1586 C C . HIS A 1 203 ? 2.668 3.188 -23.783 1.00 90.81 203 HIS A C 1
ATOM 1588 O O . HIS A 1 203 ? 2.394 2.018 -24.033 1.00 90.81 203 HIS A O 1
ATOM 1594 N N . LYS A 1 204 ? 3.812 3.529 -23.169 1.00 93.88 204 LYS A N 1
ATOM 1595 C CA . LYS A 1 204 ? 4.843 2.545 -22.793 1.00 93.88 204 LYS A CA 1
ATOM 1596 C C . LYS A 1 204 ? 4.346 1.596 -21.713 1.00 93.88 204 LYS A C 1
ATOM 1598 O O . LYS A 1 204 ? 4.662 0.413 -21.743 1.00 93.88 204 LYS A O 1
ATOM 1603 N N . VAL A 1 205 ? 3.560 2.107 -20.766 1.00 94.38 205 VAL A N 1
ATOM 1604 C CA . VAL A 1 205 ? 2.931 1.266 -19.742 1.00 94.38 205 VAL A CA 1
ATOM 1605 C C . VAL A 1 205 ? 1.941 0.299 -20.394 1.00 94.38 205 VAL A C 1
ATOM 1607 O O . VAL A 1 205 ? 1.947 -0.882 -20.069 1.00 94.38 205 VAL A O 1
ATOM 1610 N N . MET A 1 206 ? 1.141 0.749 -21.362 1.00 94.44 206 MET A N 1
ATOM 1611 C CA . MET A 1 206 ? 0.206 -0.132 -22.072 1.00 94.44 206 MET A CA 1
ATOM 1612 C C . MET A 1 206 ? 0.915 -1.166 -22.962 1.00 94.44 206 MET A C 1
ATOM 1614 O O . MET A 1 206 ? 0.486 -2.318 -23.023 1.00 94.44 206 MET A O 1
ATOM 1618 N N . GLU A 1 207 ? 2.041 -0.813 -23.588 1.00 95.88 207 GLU A N 1
ATOM 1619 C CA . GLU A 1 207 ? 2.915 -1.783 -24.261 1.00 95.88 207 GLU A CA 1
ATOM 1620 C C . GLU A 1 207 ? 3.478 -2.823 -23.284 1.00 95.88 207 GLU A C 1
ATOM 1622 O O . GLU A 1 207 ? 3.530 -4.011 -23.609 1.00 95.88 207 GLU A O 1
ATOM 1627 N N . TRP A 1 208 ? 3.882 -2.396 -22.085 1.00 96.69 208 TRP A N 1
ATOM 1628 C CA . TRP A 1 208 ? 4.331 -3.302 -21.031 1.00 96.69 208 TRP A CA 1
ATOM 1629 C C . TRP A 1 208 ? 3.212 -4.256 -20.602 1.00 96.69 208 TRP A C 1
ATOM 1631 O O . TRP A 1 208 ? 3.454 -5.457 -20.504 1.00 96.69 208 TRP A O 1
ATOM 1641 N N . VAL A 1 209 ? 1.979 -3.763 -20.430 1.00 96.62 209 VAL A N 1
ATOM 1642 C CA . VAL A 1 209 ? 0.809 -4.598 -20.099 1.00 96.62 209 VAL A CA 1
ATOM 1643 C C . VAL A 1 209 ? 0.588 -5.666 -21.171 1.00 96.62 209 VAL A C 1
ATOM 1645 O O . VAL A 1 209 ? 0.410 -6.837 -20.844 1.00 96.62 209 VAL A O 1
ATOM 1648 N N . ALA A 1 210 ? 0.668 -5.297 -22.453 1.00 96.38 210 ALA A N 1
ATOM 1649 C CA . ALA A 1 210 ? 0.518 -6.244 -23.557 1.00 96.38 210 ALA A CA 1
ATOM 1650 C C . ALA A 1 210 ? 1.607 -7.336 -23.568 1.00 96.38 210 ALA A C 1
ATOM 1652 O O . ALA A 1 210 ? 1.334 -8.475 -23.946 1.00 96.38 210 ALA A O 1
ATOM 1653 N N . LYS A 1 211 ? 2.833 -7.007 -23.139 1.00 96.69 211 LYS A N 1
ATOM 1654 C CA . LYS A 1 211 ? 3.960 -7.954 -23.038 1.00 96.69 211 LYS A CA 1
ATOM 1655 C C . LYS A 1 211 ? 3.899 -8.838 -21.788 1.00 96.69 211 LYS A C 1
ATOM 1657 O O . LYS A 1 211 ? 4.479 -9.921 -21.795 1.00 96.69 211 LYS A O 1
ATOM 1662 N N . ASN A 1 212 ? 3.194 -8.405 -20.742 1.00 96.50 212 ASN A N 1
ATOM 1663 C CA . ASN A 1 212 ? 3.164 -9.056 -19.430 1.00 96.50 212 ASN A CA 1
ATOM 1664 C C . ASN A 1 212 ? 1.733 -9.447 -19.003 1.00 96.50 212 ASN A C 1
ATOM 1666 O O . ASN A 1 212 ? 1.290 -9.071 -17.918 1.00 96.50 212 ASN A O 1
ATOM 1670 N N . PRO A 1 213 ? 0.998 -10.252 -19.799 1.00 94.00 213 PRO A N 1
ATOM 1671 C CA . PRO A 1 213 ? -0.425 -10.532 -19.565 1.00 94.00 213 PRO A CA 1
ATOM 1672 C C . PRO A 1 213 ? -0.715 -11.329 -18.281 1.00 94.00 213 PRO A C 1
ATOM 1674 O O . PRO A 1 213 ? -1.863 -11.430 -17.866 1.00 94.00 213 PRO A O 1
ATOM 1677 N N . ASN A 1 214 ? 0.314 -11.916 -17.663 1.00 93.12 214 ASN A N 1
ATOM 1678 C CA . ASN A 1 214 ? 0.198 -12.745 -16.460 1.00 93.12 214 ASN A CA 1
ATOM 1679 C C . ASN A 1 214 ? 0.588 -12.003 -15.171 1.00 93.12 214 ASN A C 1
ATOM 1681 O O . ASN A 1 214 ? 0.773 -12.657 -14.142 1.00 93.12 214 ASN A O 1
ATOM 1685 N N . VAL A 1 215 ? 0.792 -10.685 -15.240 1.00 96.62 215 VAL A N 1
ATOM 1686 C CA . VAL A 1 215 ? 1.182 -9.857 -14.096 1.00 96.62 215 VAL A CA 1
ATOM 1687 C C . VAL A 1 215 ? 0.018 -8.958 -13.713 1.00 96.62 215 VAL A C 1
ATOM 1689 O O . VAL A 1 215 ? -0.428 -8.131 -14.505 1.00 96.62 215 VAL A O 1
ATOM 1692 N N . MET A 1 216 ? -0.460 -9.120 -12.486 1.00 96.06 216 MET A N 1
ATOM 1693 C CA . MET A 1 216 ? -1.532 -8.331 -11.903 1.00 96.06 216 MET A CA 1
ATOM 1694 C C . MET A 1 216 ? -0.974 -7.037 -11.316 1.00 96.06 216 MET A C 1
ATOM 1696 O O . MET A 1 216 ? -0.023 -7.068 -10.532 1.00 96.06 216 MET A O 1
ATOM 1700 N N . VAL A 1 217 ? -1.562 -5.893 -11.673 1.00 96.00 217 VAL A N 1
ATOM 1701 C CA . VAL A 1 217 ? -1.146 -4.589 -11.148 1.00 96.00 217 VAL A CA 1
ATOM 1702 C C . VAL A 1 217 ? -2.286 -3.979 -10.343 1.00 96.00 217 VAL A C 1
ATOM 1704 O O . VAL A 1 217 ? -3.279 -3.512 -10.892 1.00 96.00 217 VAL A O 1
ATOM 1707 N N . HIS A 1 218 ? -2.152 -3.956 -9.020 1.00 94.81 218 HIS A N 1
ATOM 1708 C CA . HIS A 1 218 ? -3.050 -3.183 -8.166 1.00 94.81 218 HIS A CA 1
ATOM 1709 C C . HIS A 1 218 ? -2.566 -1.740 -8.122 1.00 94.81 218 HIS A C 1
ATOM 1711 O O . HIS A 1 218 ? -1.370 -1.489 -7.979 1.00 94.81 218 HIS A O 1
ATOM 1717 N N . THR A 1 219 ? -3.486 -0.788 -8.220 1.00 93.56 219 THR A N 1
ATOM 1718 C CA . THR A 1 219 ? -3.149 0.634 -8.238 1.00 93.56 219 THR A CA 1
ATOM 1719 C C . THR A 1 219 ? -3.881 1.376 -7.132 1.00 93.56 219 THR A C 1
ATOM 1721 O O . THR A 1 219 ? -5.065 1.153 -6.874 1.00 93.56 219 THR A O 1
ATOM 1724 N N . THR A 1 220 ? -3.168 2.289 -6.486 1.00 92.25 220 THR A N 1
ATOM 1725 C CA . THR A 1 220 ? -3.728 3.201 -5.495 1.00 92.25 220 THR A CA 1
ATOM 1726 C C . THR A 1 220 ? -3.423 4.625 -5.910 1.00 92.25 220 THR A C 1
ATOM 1728 O O . THR A 1 220 ? -2.265 5.040 -5.907 1.00 92.25 220 THR A O 1
ATOM 1731 N N . ASN A 1 221 ? -4.479 5.372 -6.226 1.00 90.44 221 ASN A N 1
ATOM 1732 C CA . ASN A 1 221 ? -4.416 6.813 -6.392 1.00 90.44 221 ASN A CA 1
ATOM 1733 C C . ASN A 1 221 ? -4.408 7.493 -5.012 1.00 90.44 221 ASN A C 1
ATOM 1735 O O . ASN A 1 221 ? -5.408 7.457 -4.289 1.00 90.44 221 ASN A O 1
ATOM 1739 N N . PHE A 1 222 ? -3.296 8.121 -4.636 1.00 88.25 222 PHE A N 1
ATOM 1740 C CA . PHE A 1 222 ? -3.178 8.856 -3.380 1.00 88.25 222 PHE A CA 1
ATOM 1741 C C . PHE A 1 222 ? -3.383 10.351 -3.611 1.00 88.25 222 PHE A C 1
ATOM 1743 O O . PHE A 1 222 ? -2.454 11.072 -3.953 1.00 88.25 222 PHE A O 1
ATOM 1750 N N . MET A 1 223 ? -4.596 10.848 -3.370 1.00 81.88 223 MET A N 1
ATOM 1751 C CA . MET A 1 223 ? -4.936 12.271 -3.497 1.00 81.88 223 MET A CA 1
ATOM 1752 C C . MET A 1 223 ? -4.702 12.878 -4.891 1.00 81.88 223 MET A C 1
ATOM 1754 O O . MET A 1 223 ? -4.593 14.103 -5.020 1.00 81.88 223 MET A O 1
ATOM 1758 N N . GLY A 1 224 ? -4.604 12.050 -5.928 1.00 74.25 224 GLY A N 1
ATOM 1759 C CA . GLY A 1 224 ? -4.516 12.509 -7.305 1.00 74.25 224 GLY A CA 1
ATOM 1760 C C . GLY A 1 224 ? -5.850 12.992 -7.844 1.00 74.25 224 GLY A C 1
ATOM 1761 O O . GLY A 1 224 ? -6.912 12.543 -7.403 1.00 74.25 224 GLY A O 1
ATOM 1762 N N . ASP A 1 225 ? -5.780 13.895 -8.819 1.00 72.81 225 ASP A N 1
ATOM 1763 C CA . ASP A 1 225 ? -6.945 14.393 -9.547 1.00 72.81 225 ASP A CA 1
ATOM 1764 C C . ASP A 1 225 ? -7.720 13.222 -10.170 1.00 72.81 225 ASP A C 1
ATOM 1766 O O . ASP A 1 225 ? -7.135 12.335 -10.792 1.00 72.81 225 ASP A O 1
ATOM 1770 N N . THR A 1 226 ? -9.045 13.232 -10.028 1.00 66.00 226 THR A N 1
ATOM 1771 C CA . THR A 1 226 ? -9.970 12.281 -10.661 1.00 66.00 226 THR A CA 1
ATOM 1772 C C . THR A 1 226 ? -9.733 12.078 -12.159 1.00 66.00 226 THR A C 1
ATOM 1774 O O . THR A 1 226 ? -9.915 10.965 -12.646 1.00 66.00 226 THR A O 1
ATOM 1777 N N . ILE A 1 227 ? -9.296 13.110 -12.889 1.00 63.91 227 ILE A N 1
ATOM 1778 C CA . ILE A 1 227 ? -8.982 13.008 -14.321 1.00 63.91 227 ILE A CA 1
ATOM 1779 C C . ILE A 1 227 ? -7.706 12.180 -14.524 1.00 63.91 227 ILE A C 1
ATOM 1781 O O . ILE A 1 227 ? -7.685 11.266 -15.349 1.00 63.91 227 ILE A O 1
ATOM 1785 N N . LEU A 1 228 ? -6.670 12.441 -13.725 1.00 64.31 228 LEU A N 1
ATOM 1786 C CA . LEU A 1 228 ? -5.377 11.749 -13.793 1.00 64.31 228 LEU A CA 1
ATOM 1787 C C . LEU A 1 228 ? -5.446 10.316 -13.235 1.00 64.31 228 LEU A C 1
ATOM 1789 O O . LEU A 1 228 ? -4.688 9.430 -13.634 1.00 64.31 228 LEU A O 1
ATOM 1793 N N . ALA A 1 229 ? -6.399 10.060 -12.342 1.00 72.94 229 ALA A N 1
ATOM 1794 C CA . ALA A 1 229 ? -6.633 8.751 -11.750 1.00 72.94 229 ALA A CA 1
ATOM 1795 C C . ALA A 1 229 ? -7.207 7.718 -12.737 1.00 72.94 229 ALA A C 1
ATOM 1797 O O . ALA A 1 229 ? -7.074 6.513 -12.507 1.00 72.94 229 ALA A O 1
ATOM 1798 N N . SER A 1 230 ? -7.814 8.178 -13.838 1.00 84.94 230 SER A N 1
ATOM 1799 C CA . SER A 1 230 ? -8.426 7.317 -14.860 1.00 84.94 230 SER A CA 1
ATOM 1800 C C . SER A 1 230 ? -7.436 6.304 -15.442 1.00 84.94 230 SER A C 1
ATOM 1802 O O . SER A 1 230 ? -7.775 5.132 -15.601 1.00 84.94 230 SER A O 1
ATOM 1804 N N . PHE A 1 231 ? -6.182 6.716 -15.646 1.00 89.44 231 PHE A N 1
ATOM 1805 C CA . PHE A 1 231 ? -5.131 5.836 -16.143 1.00 89.44 231 PHE A CA 1
ATOM 1806 C C . PHE A 1 231 ? -4.783 4.710 -15.155 1.00 89.44 231 PHE A C 1
ATOM 1808 O O . PHE A 1 231 ? -4.662 3.548 -15.540 1.00 89.44 231 PHE A O 1
ATOM 1815 N N . LEU A 1 232 ? -4.644 5.022 -13.861 1.00 91.19 232 LEU A N 1
ATOM 1816 C CA . LEU A 1 232 ? -4.365 4.012 -12.832 1.00 91.19 232 LEU A CA 1
ATOM 1817 C C . LEU A 1 232 ? -5.518 3.005 -12.716 1.00 91.19 232 LEU A C 1
ATOM 1819 O O . LEU A 1 232 ? -5.290 1.806 -12.511 1.00 91.19 232 LEU A O 1
ATOM 1823 N N . GLN A 1 233 ? -6.754 3.479 -12.872 1.00 91.75 233 GLN A N 1
ATOM 1824 C CA . GLN A 1 233 ? -7.930 2.620 -12.920 1.00 91.75 233 GLN A CA 1
ATOM 1825 C C . GLN A 1 2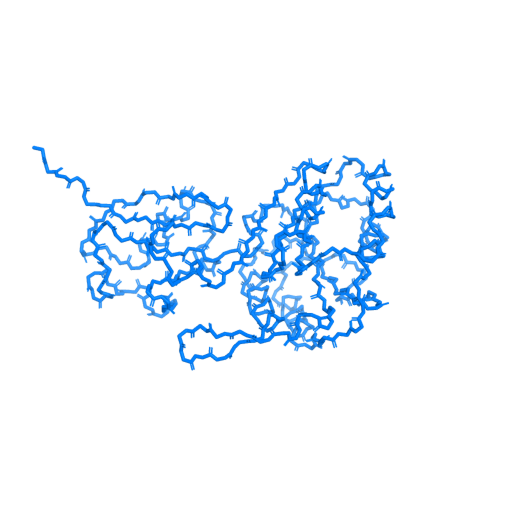33 ? -7.917 1.715 -14.163 1.00 91.75 233 GLN A C 1
ATOM 1827 O O . GLN A 1 233 ? -8.160 0.514 -14.041 1.00 91.75 233 GLN A O 1
ATOM 1832 N N . GLU A 1 234 ? -7.574 2.244 -15.339 1.00 92.69 234 GLU A N 1
ATOM 1833 C CA . GLU A 1 234 ? -7.442 1.448 -16.564 1.00 92.69 234 GLU A CA 1
ATOM 1834 C C . GLU A 1 234 ? -6.344 0.381 -16.440 1.00 92.69 234 GLU A C 1
ATOM 1836 O O . GLU A 1 234 ? -6.576 -0.783 -16.771 1.00 92.69 234 GLU A O 1
ATOM 1841 N N . LEU A 1 235 ? -5.171 0.751 -15.919 1.00 93.56 235 LEU A N 1
ATOM 1842 C CA . LEU A 1 235 ? -4.035 -0.154 -15.726 1.00 93.56 235 LEU A CA 1
ATOM 1843 C C . LEU A 1 235 ? -4.407 -1.355 -14.850 1.00 93.56 235 LEU A C 1
ATOM 1845 O O . LEU A 1 235 ? -4.165 -2.506 -15.226 1.00 93.56 235 LEU A O 1
ATOM 1849 N N . SER A 1 236 ? -5.021 -1.099 -13.694 1.00 93.81 236 SER A N 1
ATOM 1850 C CA . SER A 1 236 ? -5.458 -2.186 -12.814 1.00 93.81 236 SER A CA 1
ATOM 1851 C C . SER A 1 236 ? -6.553 -3.032 -13.458 1.00 93.81 236 SER A C 1
ATOM 1853 O O . SER A 1 236 ? -6.462 -4.256 -13.443 1.00 93.81 236 SER A O 1
ATOM 1855 N N . SER A 1 237 ? -7.522 -2.412 -14.137 1.00 94.81 237 SER A N 1
ATOM 1856 C CA . SER A 1 237 ? -8.573 -3.148 -14.842 1.00 94.81 237 SER A CA 1
ATOM 1857 C C . SER A 1 237 ? -8.026 -4.058 -15.947 1.00 94.81 237 SER A C 1
ATOM 1859 O O . SER A 1 237 ? -8.504 -5.182 -16.086 1.00 94.81 237 SER A O 1
ATOM 1861 N N . LYS A 1 238 ? -7.042 -3.609 -16.737 1.00 95.56 238 LYS A N 1
ATOM 1862 C CA . LYS A 1 238 ? -6.465 -4.401 -17.840 1.00 95.56 238 LYS A CA 1
ATOM 1863 C C . LYS A 1 238 ? -5.587 -5.556 -17.369 1.00 95.56 238 LYS A C 1
ATOM 1865 O O . LYS A 1 238 ? -5.432 -6.527 -18.101 1.00 95.56 238 LYS A O 1
ATOM 1870 N N . THR A 1 239 ? -5.020 -5.450 -16.173 1.00 95.88 239 THR A N 1
ATOM 1871 C CA . THR A 1 239 ? -4.147 -6.476 -15.581 1.00 95.88 239 THR A CA 1
ATOM 1872 C C . THR A 1 239 ? -4.891 -7.397 -14.608 1.00 95.88 239 THR A C 1
ATOM 1874 O O . THR A 1 239 ? -4.290 -8.294 -14.025 1.00 95.88 239 THR A O 1
ATOM 1877 N N . GLY A 1 240 ? -6.200 -7.189 -14.420 1.00 94.19 240 GLY A N 1
ATOM 1878 C CA . GLY A 1 240 ? -7.014 -7.940 -13.459 1.00 94.19 240 GLY A CA 1
ATOM 1879 C C . GLY A 1 240 ? -6.757 -7.566 -11.995 1.00 94.19 240 GLY A C 1
ATOM 1880 O O . GLY A 1 240 ? -7.171 -8.298 -11.101 1.00 94.19 240 GLY A O 1
ATOM 1881 N N . GLY A 1 241 ? -6.067 -6.451 -11.748 1.00 93.25 241 GLY A N 1
ATOM 1882 C CA . GLY A 1 241 ? -5.817 -5.916 -10.418 1.00 93.25 241 GLY A CA 1
ATOM 1883 C C . GLY A 1 241 ? -6.983 -5.098 -9.865 1.00 93.25 241 GLY A C 1
ATOM 1884 O O . GLY A 1 241 ? -8.083 -5.040 -10.413 1.00 93.25 241 GLY A O 1
ATOM 1885 N N . THR A 1 242 ? -6.729 -4.434 -8.740 1.00 91.38 242 THR A N 1
ATOM 1886 C CA . THR A 1 242 ? -7.725 -3.618 -8.028 1.00 91.38 242 THR A CA 1
ATOM 1887 C C . THR A 1 242 ? -7.295 -2.162 -8.017 1.00 91.38 242 THR A C 1
ATOM 1889 O O . THR A 1 242 ? -6.151 -1.876 -7.662 1.00 91.38 242 THR A O 1
ATOM 1892 N N . TYR A 1 243 ? -8.224 -1.265 -8.339 1.00 91.06 243 TYR A N 1
ATOM 1893 C CA . TYR A 1 243 ? -8.061 0.177 -8.183 1.00 91.06 243 TYR A CA 1
ATOM 1894 C C . TYR A 1 243 ? -8.552 0.641 -6.810 1.00 91.06 243 TYR A C 1
ATOM 1896 O O . TYR A 1 243 ? -9.602 0.202 -6.337 1.00 91.06 243 TYR A O 1
ATOM 1904 N N . ARG A 1 244 ? -7.817 1.565 -6.189 1.00 89.12 244 ARG A N 1
ATOM 1905 C CA . ARG A 1 244 ? -8.204 2.250 -4.950 1.00 89.12 244 ARG A CA 1
ATOM 1906 C C . ARG A 1 244 ? -7.928 3.738 -5.068 1.00 89.12 244 ARG A C 1
ATOM 1908 O O . ARG A 1 244 ? -6.986 4.147 -5.743 1.00 89.12 244 ARG A O 1
ATOM 1915 N N . SER A 1 245 ? -8.701 4.545 -4.350 1.00 87.19 245 SER A N 1
ATOM 1916 C CA . SER A 1 245 ? -8.437 5.979 -4.232 1.00 87.19 245 SER A CA 1
ATOM 1917 C C . SER A 1 245 ? -8.498 6.422 -2.781 1.00 87.19 245 SER A C 1
ATOM 1919 O O . SER A 1 245 ? -9.450 6.088 -2.076 1.00 87.19 245 SER A O 1
ATOM 1921 N N . PHE A 1 246 ? -7.523 7.217 -2.358 1.00 84.38 246 PHE A N 1
ATOM 1922 C CA . PHE A 1 246 ? -7.510 7.849 -1.046 1.00 84.38 246 PHE A CA 1
ATOM 1923 C C . PHE A 1 246 ? -7.651 9.367 -1.177 1.00 84.38 246 PHE A C 1
ATOM 1925 O O . PHE A 1 246 ? -6.851 10.003 -1.863 1.00 84.38 246 PHE A O 1
ATOM 1932 N N . SER A 1 247 ? -8.613 9.952 -0.461 1.00 79.38 247 SER A N 1
ATOM 1933 C CA . SER A 1 247 ? -8.708 11.397 -0.221 1.00 79.38 247 SER A CA 1
ATOM 1934 C C . SER A 1 247 ? -8.941 11.661 1.275 1.00 79.38 247 SER A C 1
ATOM 1936 O O . SER A 1 247 ? -9.807 11.021 1.870 1.00 79.38 247 SER A O 1
ATOM 1938 N N . PRO A 1 248 ? -8.238 12.618 1.912 1.00 70.06 248 PRO A N 1
ATOM 1939 C CA . PRO A 1 248 ? -8.436 12.963 3.319 1.00 70.06 248 PRO A CA 1
ATOM 1940 C C . PRO A 1 248 ? -9.855 13.416 3.648 1.00 70.06 248 PRO A C 1
ATOM 1942 O O . PRO A 1 248 ? -10.290 13.261 4.783 1.00 70.06 248 PRO A O 1
ATOM 1945 N N . GLU A 1 249 ? -10.594 13.948 2.675 1.00 67.12 249 GLU A N 1
ATOM 1946 C CA . GLU A 1 249 ? -12.005 14.314 2.840 1.00 67.12 249 GLU A CA 1
ATOM 1947 C C . GLU A 1 249 ? -12.852 13.108 3.262 1.00 67.12 249 GLU A C 1
ATOM 1949 O O . GLU A 1 249 ? -13.780 13.255 4.058 1.00 67.12 249 GLU A O 1
ATOM 1954 N N . GLN A 1 250 ? -12.466 11.900 2.833 1.00 64.25 250 GLN A N 1
ATOM 1955 C CA . GLN A 1 250 ? -13.097 10.652 3.259 1.00 64.25 250 GLN A CA 1
ATOM 1956 C C . GLN A 1 250 ? -12.974 10.448 4.775 1.00 64.25 250 GLN A C 1
ATOM 1958 O O . GLN A 1 250 ? -13.856 9.850 5.364 1.00 64.25 250 GLN A O 1
ATOM 1963 N N . LEU A 1 251 ? -11.940 10.978 5.439 1.00 60.66 251 LEU A N 1
ATOM 1964 C CA . LEU A 1 251 ? -11.758 10.848 6.892 1.00 60.66 251 LEU A CA 1
ATOM 1965 C C . LEU A 1 251 ? -12.616 11.818 7.719 1.00 60.66 251 LEU A C 1
ATOM 1967 O O . LEU A 1 251 ? -12.796 11.595 8.921 1.00 60.66 251 LEU A O 1
ATOM 1971 N N . PHE A 1 252 ? -13.119 12.893 7.102 1.00 55.56 252 PHE A N 1
ATOM 1972 C CA . PHE A 1 252 ? -13.825 13.982 7.789 1.00 55.56 252 PHE A CA 1
ATOM 1973 C C . PHE A 1 252 ? -15.272 14.172 7.359 1.00 55.56 252 PHE A C 1
ATOM 1975 O O . PHE A 1 252 ? -16.006 14.857 8.072 1.00 55.56 252 PHE A O 1
ATOM 1982 N N . ASN A 1 253 ? -15.700 13.577 6.244 1.00 48.31 253 ASN A N 1
ATOM 1983 C CA . ASN A 1 253 ? -17.073 13.684 5.780 1.00 48.31 253 ASN A CA 1
ATOM 1984 C C . ASN A 1 253 ? -17.868 12.398 6.087 1.00 48.31 253 ASN A C 1
ATOM 1986 O O . ASN A 1 253 ? -17.819 11.442 5.314 1.00 48.31 253 ASN A O 1
ATOM 1990 N N . PRO A 1 254 ? -18.625 12.340 7.202 1.00 41.41 254 PRO A N 1
ATOM 1991 C CA . PRO A 1 254 ? -19.380 11.147 7.588 1.00 41.41 254 PRO A CA 1
ATOM 1992 C C . PRO A 1 254 ? -20.588 10.837 6.681 1.00 41.41 254 PRO A C 1
ATOM 1994 O O . PRO A 1 254 ? -21.277 9.850 6.938 1.00 41.41 254 PRO A O 1
ATOM 1997 N N . GLN A 1 255 ? -20.878 11.661 5.663 1.00 34.97 255 GLN A N 1
ATOM 1998 C CA . GLN A 1 255 ? -22.112 11.597 4.861 1.00 34.97 255 GLN A CA 1
ATOM 1999 C C . GLN A 1 255 ? -21.999 10.939 3.472 1.00 34.97 255 GLN A C 1
ATOM 2001 O O . GLN A 1 255 ? -23.008 10.866 2.777 1.00 34.97 255 GLN A O 1
ATOM 2006 N N . THR A 1 256 ? -20.839 10.412 3.077 1.00 38.94 256 THR A N 1
ATOM 2007 C CA . THR A 1 256 ? -20.708 9.533 1.892 1.00 38.94 256 THR A CA 1
ATOM 2008 C C . THR A 1 256 ? -20.421 8.115 2.330 1.00 38.94 256 THR A C 1
ATOM 2010 O O . THR A 1 256 ? -19.350 7.911 2.948 1.00 38.94 256 THR A O 1
#

Sequence (256 aa):
MSEESIVFVKQLDGSTAKISYSAKMTVATLRGVIEQQTNIPQGCQRLVYRGQEIEESQGHLSLAQLNIVPKCSIYLINLFGSVFEEKVHFCIDVSLSMDNKFVIGNKLFSRLNCVKQELKRMISNFQEDKQINLYAFGSSVSLWSKTIKYCTKENKDSAIQWVDRLDPMGSTALAEALETVISCDINAKTIYVLSDGSPNSEHKVMEWVAKNPNVMVHTTNFMGDTILASFLQELSSKTGGTYRSFSPEQLFNPQT